Protein AF-A0A0R3T3I8-F1 (afdb_monomer_lite)

InterPro domains:
  IPR045090 Peptidase M3A/M3B [PTHR11804] (10-263)

Organism: Rodentolepis nana (NCBI:txid102285)

Foldseek 3Di:
DDPCQLVALLSLLVVVVVVVVVLVVLLVVLVCQLVDPPDPVSVVVSVVSNVVSVVVVLVVLLDLVNLVSLVCSLVPPDDDDDDPSRDDDPVSNLSSVVSNLSSVLSVNQPPDPVLNVQLVVLVVLLVVLVVVLVVVLQFFQADAQVVVCVVPVVDRCVVRHRPTLRQAPCPDPDPVSNVVSVCRSPPDDPCSVVSVVSNQVSLQSNQASQDDDDPDPDPDGGGDPGSQQSVQDCSDPCNGPVSVVVVVVVVCVVCVVVVVVCCCVPPVVVVVVVVVVVVVDDDDDDD

pLDDT: mean 82.02, std 17.68, range [29.84, 98.31]

Sequence (287 aa):
MDPKIFQSKARRLRILDDLSDSLCRVADLADCVRALHPDQAYQSAANDVCIHVGNLVENLNTDVELYNASLKAITDRTSSTHNPEIDCDSVDQRVLSLFVEDFEQSGVHLKEISDRQAFLKAASENLELGVEFNRIANSPVILDSSSLNAISKDVDWRPFNGRKLCAPFYEAPQQFLRALTYALFYNPIEGQEERLFALLDSRDRMAKYVIGNSDKPLFRSAGKKSFLYRAIQPSSLAESPEGVEVFLTTLSTLLSPSAEETTRSQLLSWLDSKLDYLSIGFQGVTL

Secondary structure (DSSP, 8-state):
--GGGGSSHHHHHHHHHHHHHHHHHHHHHHHHHHHH-S-HHHHHHHHHHHHHHHHHHHHHHT-HHHHHHHHHHHH----S---TTT---HHHHHHHHHHHHHHHHTTTT--SHHHHHHHHHHHHHHHHHHHHHHHHHTSPEEP-HHHHHTT-SSS--GGGTT-EE-S--TT-SSHHHHHHHHHHHTSPPTTHHHHHHHHHHHHHHHHHTT----S---SSSS--SSHHHHHS-TTSTT-SHHHHHHHHHHHHHHHHHHHHHHIIIIIIHHHHHHHHHHTTS------

Structure (mmCIF, N/CA/C/O backbone):
data_AF-A0A0R3T3I8-F1
#
_entry.id   AF-A0A0R3T3I8-F1
#
loop_
_atom_site.group_PDB
_atom_site.id
_atom_site.type_symbol
_atom_site.label_atom_id
_atom_site.label_alt_id
_atom_site.label_comp_id
_atom_site.label_asym_id
_atom_site.label_entity_id
_atom_site.label_seq_id
_atom_site.pdbx_PDB_ins_code
_atom_site.Cartn_x
_atom_site.Cartn_y
_atom_site.Cartn_z
_atom_site.occupancy
_atom_site.B_iso_or_equiv
_atom_site.auth_seq_id
_atom_site.auth_comp_id
_atom_site.auth_asym_id
_atom_site.auth_atom_id
_atom_site.pdbx_PDB_model_num
ATOM 1 N N . MET A 1 1 ? -30.185 -7.328 22.454 1.00 43.66 1 MET A N 1
ATOM 2 C CA . MET A 1 1 ? -28.933 -7.943 22.946 1.00 43.66 1 MET A CA 1
ATOM 3 C C . MET A 1 1 ? -28.966 -7.978 24.466 1.00 43.66 1 MET A C 1
ATOM 5 O O . MET A 1 1 ? -29.516 -7.057 25.055 1.00 43.66 1 MET A O 1
ATOM 9 N N . ASP A 1 2 ? -28.462 -9.044 25.092 1.00 33.84 2 ASP A N 1
ATOM 10 C CA . ASP A 1 2 ? -28.461 -9.186 26.555 1.00 33.84 2 ASP A CA 1
ATOM 11 C C . ASP A 1 2 ? -27.403 -8.247 27.181 1.00 33.84 2 ASP A C 1
ATOM 13 O O . ASP A 1 2 ? -26.213 -8.393 26.880 1.00 33.84 2 ASP A O 1
ATOM 17 N N . PRO A 1 3 ? -27.786 -7.296 28.057 1.00 46.34 3 PRO A N 1
ATOM 18 C CA . PRO A 1 3 ? -26.857 -6.353 28.687 1.00 46.34 3 PRO A CA 1
ATOM 19 C C . PRO A 1 3 ? -25.785 -7.023 29.569 1.00 46.34 3 PRO A C 1
ATOM 21 O O . PRO A 1 3 ? -24.835 -6.362 29.990 1.00 46.34 3 PRO A O 1
ATOM 24 N N . LYS A 1 4 ? -25.889 -8.331 29.842 1.00 44.31 4 LYS A N 1
ATOM 25 C CA . LYS A 1 4 ? -24.897 -9.093 30.618 1.00 44.31 4 LYS A CA 1
ATOM 26 C C . LYS A 1 4 ? -23.667 -9.552 29.826 1.00 44.31 4 LYS A C 1
ATOM 28 O O . LYS A 1 4 ? -22.703 -10.005 30.442 1.00 44.31 4 LYS A O 1
ATOM 33 N N . ILE A 1 5 ? -23.655 -9.426 28.497 1.00 49.56 5 ILE A N 1
ATOM 34 C CA . ILE A 1 5 ? -22.535 -9.894 27.653 1.00 49.56 5 ILE A CA 1
ATOM 35 C C . ILE A 1 5 ? -21.223 -9.129 27.953 1.00 49.56 5 ILE A C 1
ATOM 37 O O . ILE A 1 5 ? -20.137 -9.685 27.813 1.00 49.56 5 ILE A O 1
ATOM 41 N N . PHE A 1 6 ? -21.307 -7.907 28.492 1.00 50.62 6 PHE A N 1
ATOM 42 C CA . PHE A 1 6 ? -20.171 -6.995 28.686 1.00 50.62 6 PHE A CA 1
ATOM 43 C C . PHE A 1 6 ? -19.693 -6.849 30.149 1.00 50.62 6 PHE A C 1
ATOM 45 O O . PHE A 1 6 ? -19.135 -5.812 30.502 1.00 50.62 6 PHE A O 1
ATOM 52 N N . GLN A 1 7 ? -19.906 -7.839 31.024 1.00 57.31 7 GLN A N 1
ATOM 53 C CA . GLN A 1 7 ? -19.682 -7.684 32.477 1.00 57.31 7 GLN A CA 1
ATOM 54 C C . GLN A 1 7 ? -18.215 -7.557 32.945 1.00 57.31 7 GLN A C 1
ATOM 56 O O . GLN A 1 7 ? -17.996 -6.952 33.991 1.00 57.31 7 GLN A O 1
ATOM 61 N N . SER A 1 8 ? -17.211 -8.051 32.206 1.00 66.88 8 SER A N 1
ATOM 62 C CA . SER A 1 8 ? -15.787 -7.878 32.562 1.00 66.88 8 SER A CA 1
ATOM 63 C C . SER A 1 8 ? -14.932 -7.445 31.369 1.00 66.88 8 SER A C 1
ATOM 65 O O . SER A 1 8 ? -15.236 -7.773 30.221 1.00 66.88 8 SER A O 1
ATOM 67 N N . LYS A 1 9 ? -13.857 -6.692 31.639 1.00 69.50 9 LYS A N 1
ATOM 68 C CA . LYS A 1 9 ? -12.921 -6.166 30.631 1.00 69.50 9 LYS A CA 1
ATOM 69 C C . LYS A 1 9 ? -12.288 -7.287 29.794 1.00 69.50 9 LYS A C 1
ATOM 71 O O . LYS A 1 9 ? -12.358 -7.228 28.570 1.00 69.50 9 LYS A O 1
ATOM 76 N N . ALA A 1 10 ? -11.792 -8.335 30.452 1.00 70.31 10 ALA A N 1
ATOM 77 C CA . ALA A 1 10 ? -11.205 -9.510 29.808 1.00 70.31 10 ALA A CA 1
ATOM 78 C C . ALA A 1 10 ? -12.193 -10.247 28.886 1.00 70.31 10 ALA A C 1
ATOM 80 O O . ALA A 1 10 ? -11.836 -10.661 27.786 1.00 70.31 10 ALA A O 1
ATOM 81 N N . ARG A 1 11 ? -13.469 -10.365 29.282 1.00 75.12 11 ARG A N 1
ATOM 82 C CA . ARG A 1 11 ? -14.489 -11.003 28.437 1.00 75.12 11 ARG A CA 1
ATOM 83 C C . ARG A 1 11 ? -14.769 -10.205 27.164 1.00 75.12 11 ARG A C 1
ATOM 85 O O . ARG A 1 11 ? -14.972 -10.809 26.118 1.00 75.12 11 ARG A O 1
ATOM 92 N N . ARG A 1 12 ? -14.777 -8.870 27.241 1.00 74.75 12 ARG A N 1
ATOM 93 C CA . ARG A 1 12 ? -14.968 -8.005 26.062 1.00 74.75 12 ARG A CA 1
ATOM 94 C C . ARG A 1 12 ? -13.841 -8.175 25.053 1.00 74.75 12 ARG A C 1
ATOM 96 O O . ARG A 1 12 ? -14.115 -8.314 23.870 1.00 74.75 12 ARG A O 1
ATOM 103 N N . LEU A 1 13 ? -12.605 -8.205 25.545 1.00 77.94 13 LEU A N 1
ATOM 104 C CA . LEU A 1 13 ? -11.428 -8.427 24.714 1.00 77.94 13 LEU A CA 1
ATOM 105 C C . LEU A 1 13 ? -11.460 -9.783 24.019 1.00 77.94 13 LEU A C 1
ATOM 107 O O . LEU A 1 13 ? -11.326 -9.818 22.805 1.00 77.94 13 LEU A O 1
ATOM 111 N N . ARG A 1 14 ? -11.743 -10.865 24.754 1.00 81.38 14 ARG A N 1
ATOM 112 C CA . ARG A 1 14 ? -11.873 -12.204 24.156 1.00 81.38 14 ARG A CA 1
ATOM 113 C C . ARG A 1 14 ? -12.926 -12.259 23.055 1.00 81.38 14 ARG A C 1
ATOM 115 O O . ARG A 1 14 ? -12.688 -12.869 22.034 1.00 81.38 14 ARG A O 1
ATOM 122 N N . ILE A 1 15 ? -14.070 -11.594 23.232 1.00 84.12 15 ILE A N 1
ATOM 123 C CA . ILE A 1 15 ? -15.117 -11.578 22.199 1.00 84.12 15 ILE A CA 1
ATOM 124 C C . ILE A 1 15 ? -14.654 -10.840 20.935 1.00 84.12 15 ILE A C 1
ATOM 126 O O . ILE A 1 15 ? -14.958 -11.294 19.837 1.00 84.12 15 ILE A O 1
ATOM 130 N N . LEU A 1 16 ? -13.957 -9.706 21.079 1.00 84.12 16 LEU A N 1
ATOM 131 C CA . LEU A 1 16 ? -13.404 -8.979 19.930 1.00 84.12 16 LEU A CA 1
ATOM 132 C C . LEU A 1 16 ? -12.330 -9.809 19.220 1.00 84.12 16 LEU A C 1
ATOM 134 O O . LEU A 1 16 ? -12.350 -9.899 17.999 1.00 84.12 16 LEU A O 1
ATOM 138 N N . ASP A 1 17 ? -11.455 -10.457 19.986 1.00 86.06 17 ASP A N 1
ATOM 139 C CA . ASP A 1 17 ? -10.411 -11.344 19.469 1.00 86.06 17 ASP A CA 1
ATOM 140 C C . ASP A 1 17 ? -11.003 -12.559 18.733 1.00 86.06 17 ASP A C 1
ATOM 142 O O . ASP A 1 17 ? -10.678 -12.791 17.574 1.00 86.06 17 ASP A O 1
ATOM 146 N N . ASP A 1 18 ? -11.969 -13.261 19.338 1.00 89.31 18 ASP A N 1
ATOM 147 C CA . ASP A 1 18 ? -12.670 -14.402 18.731 1.00 89.31 18 ASP A CA 1
ATOM 148 C C . ASP A 1 18 ? -13.402 -14.004 17.433 1.00 89.31 18 ASP A C 1
ATOM 150 O O . ASP A 1 18 ? -13.468 -14.779 16.470 1.00 89.31 18 ASP A O 1
ATOM 154 N N . LEU A 1 19 ? -13.979 -12.796 17.401 1.00 88.75 19 LEU A N 1
ATOM 155 C CA . LEU A 1 19 ? -14.636 -12.244 16.216 1.00 88.75 19 LEU A CA 1
ATOM 156 C C . LEU A 1 19 ? -13.620 -11.974 15.103 1.00 88.75 19 LEU A C 1
ATOM 158 O O . LEU A 1 19 ? -13.850 -12.383 13.962 1.00 88.75 19 LEU A O 1
ATOM 162 N N . SER A 1 20 ? -12.504 -11.321 15.433 1.00 89.94 20 SER A N 1
ATOM 163 C CA . SER A 1 20 ? -11.411 -11.065 14.497 1.00 89.94 20 SER A CA 1
ATOM 164 C C . SER A 1 20 ? -10.800 -12.365 13.971 1.00 89.94 20 SER A C 1
ATOM 166 O O . SER A 1 20 ? -10.690 -12.508 12.757 1.00 89.94 20 SER A O 1
ATOM 168 N N . ASP A 1 21 ? -10.496 -13.347 14.827 1.00 92.62 21 ASP A N 1
ATOM 169 C CA . ASP A 1 21 ? -9.967 -14.658 14.414 1.00 92.62 21 ASP A CA 1
ATOM 170 C C . ASP A 1 21 ? -10.920 -15.369 13.447 1.00 92.62 21 ASP A C 1
ATOM 172 O O . ASP A 1 21 ? -10.521 -15.831 12.375 1.00 92.62 21 ASP A O 1
ATOM 176 N N . SER A 1 22 ? -12.214 -15.391 13.777 1.00 93.69 22 SER A N 1
ATOM 177 C CA . SER A 1 22 ? -13.227 -16.030 12.934 1.00 93.69 22 SER A CA 1
ATOM 178 C C . SER A 1 22 ? -13.296 -15.407 11.537 1.00 93.69 22 SER A C 1
ATOM 180 O O . SER A 1 22 ? -13.426 -16.133 10.548 1.00 93.69 22 SER A O 1
ATOM 182 N N . LEU A 1 23 ? -13.197 -14.077 11.438 1.00 93.31 23 LEU A N 1
ATOM 183 C CA . LEU A 1 23 ? -13.207 -13.362 10.160 1.00 93.31 23 LEU A CA 1
ATOM 184 C C . LEU A 1 23 ? -11.900 -13.557 9.388 1.00 93.31 23 LEU A C 1
ATOM 186 O O . LEU A 1 23 ? -11.950 -13.877 8.199 1.00 93.31 23 LEU A O 1
ATOM 190 N N . CYS A 1 24 ? -10.751 -13.431 10.055 1.00 94.12 24 CYS A N 1
ATOM 191 C CA . CYS A 1 24 ? -9.432 -13.599 9.444 1.00 94.12 24 CYS A CA 1
ATOM 192 C C . CYS A 1 24 ? -9.262 -14.997 8.852 1.00 94.12 24 CYS A C 1
ATOM 194 O O . CYS A 1 24 ? -8.829 -15.132 7.715 1.00 94.12 24 CYS A O 1
ATOM 196 N N . ARG A 1 25 ? -9.713 -16.049 9.543 1.00 95.94 25 ARG A N 1
ATOM 197 C CA . ARG A 1 25 ? -9.637 -17.423 9.020 1.00 95.94 25 ARG A CA 1
ATOM 198 C C . ARG A 1 25 ? -10.390 -17.616 7.703 1.00 95.94 25 ARG A C 1
ATOM 200 O O . ARG A 1 25 ? -9.966 -18.418 6.870 1.00 95.94 25 ARG A O 1
ATOM 207 N N . VAL A 1 26 ? -11.509 -16.915 7.513 1.00 96.12 26 VAL A N 1
ATOM 208 C CA . VAL A 1 26 ? -12.255 -16.935 6.245 1.00 96.12 26 VAL A CA 1
ATOM 209 C C . VAL A 1 26 ? -11.563 -16.055 5.205 1.00 96.12 26 VAL A C 1
ATOM 211 O O . VAL A 1 26 ? -11.404 -16.494 4.066 1.00 96.12 26 VAL A O 1
ATOM 214 N N . ALA A 1 27 ? -11.132 -14.851 5.595 1.00 93.75 27 ALA A N 1
ATOM 215 C CA . ALA A 1 27 ? -10.442 -13.904 4.722 1.00 93.75 27 ALA A CA 1
ATOM 216 C C . ALA A 1 27 ? -9.149 -14.497 4.143 1.00 93.75 27 ALA A C 1
ATOM 218 O O . ALA A 1 27 ? -8.986 -14.513 2.928 1.00 93.75 27 ALA A O 1
ATOM 219 N N . ASP A 1 28 ? -8.288 -15.067 4.987 1.00 96.38 28 ASP A N 1
ATOM 220 C CA . ASP A 1 28 ? -6.993 -15.634 4.601 1.00 96.38 28 ASP A CA 1
ATOM 221 C C . ASP A 1 28 ? -7.155 -16.807 3.630 1.00 96.38 28 ASP A C 1
ATOM 223 O O . ASP A 1 28 ? -6.426 -16.923 2.640 1.00 96.38 28 ASP A O 1
ATOM 227 N N . LEU A 1 29 ? -8.135 -17.683 3.881 1.00 97.31 29 LEU A N 1
ATOM 228 C CA . LEU A 1 29 ? -8.426 -18.795 2.980 1.00 97.31 29 LEU A CA 1
ATOM 229 C C . LEU A 1 29 ? -8.953 -18.290 1.632 1.00 97.31 29 LEU A C 1
ATOM 231 O O . LEU A 1 29 ? -8.516 -18.776 0.587 1.00 97.31 29 LEU A O 1
ATOM 235 N N . ALA A 1 30 ? -9.872 -17.323 1.644 1.00 96.75 30 ALA A N 1
ATOM 236 C CA . ALA A 1 30 ? -10.412 -16.738 0.424 1.00 96.75 30 ALA A CA 1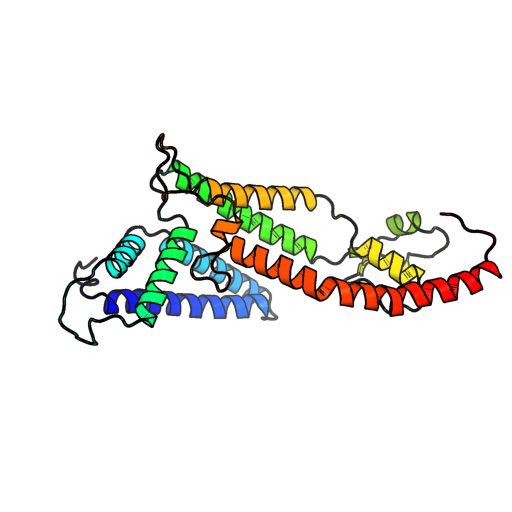
ATOM 237 C C . ALA A 1 30 ? -9.315 -16.021 -0.380 1.00 96.75 30 ALA A C 1
ATOM 239 O O . ALA A 1 30 ? -9.173 -16.273 -1.575 1.00 96.75 30 ALA A O 1
ATOM 240 N N . ASP A 1 31 ? -8.467 -15.223 0.265 1.00 93.75 31 ASP A N 1
ATOM 241 C CA . ASP A 1 31 ? -7.349 -14.544 -0.390 1.00 93.75 31 ASP A CA 1
ATOM 242 C C . ASP A 1 31 ? -6.330 -15.526 -0.975 1.00 93.75 31 ASP A C 1
ATOM 244 O O . ASP A 1 31 ? -5.874 -15.341 -2.106 1.00 93.75 31 ASP A O 1
ATOM 248 N N . CYS A 1 32 ? -6.031 -16.615 -0.264 1.00 97.00 32 CYS A N 1
ATOM 249 C CA . CYS A 1 32 ? -5.172 -17.685 -0.766 1.00 97.00 32 CYS A CA 1
ATOM 250 C C . CYS A 1 32 ? -5.745 -18.327 -2.043 1.00 97.00 32 CYS A C 1
ATOM 252 O O . CYS A 1 32 ? -5.045 -18.447 -3.052 1.00 97.00 32 CYS A O 1
ATOM 254 N N . VAL A 1 33 ? -7.034 -18.689 -2.042 1.00 97.56 33 VAL A N 1
ATOM 255 C CA . VAL A 1 33 ? -7.705 -19.274 -3.218 1.00 97.56 33 VAL A CA 1
ATOM 256 C C . VAL A 1 33 ? -7.757 -18.270 -4.371 1.00 97.56 33 VAL A C 1
ATOM 258 O O . VAL A 1 33 ? -7.434 -18.623 -5.506 1.00 97.56 33 VAL A O 1
ATOM 261 N N . ARG A 1 34 ? -8.097 -17.009 -4.088 1.00 94.81 34 ARG A N 1
ATOM 262 C CA . ARG A 1 34 ? -8.144 -15.915 -5.066 1.00 94.81 34 ARG A CA 1
ATOM 263 C C . ARG A 1 34 ? -6.800 -15.697 -5.758 1.00 94.81 34 ARG A C 1
ATOM 265 O O . ARG A 1 34 ? -6.778 -15.437 -6.957 1.00 94.81 34 ARG A O 1
ATOM 272 N N . ALA A 1 35 ? -5.696 -15.802 -5.020 1.00 91.00 35 ALA A N 1
ATOM 273 C CA . ALA A 1 35 ? -4.356 -15.545 -5.539 1.00 91.00 35 ALA A CA 1
ATOM 274 C C . ALA A 1 35 ? -3.718 -16.752 -6.245 1.00 91.00 35 ALA A C 1
ATOM 276 O O . ALA A 1 35 ? -2.972 -16.566 -7.206 1.00 91.00 35 ALA A O 1
ATOM 277 N N . LEU A 1 36 ? -3.961 -17.976 -5.762 1.00 94.94 36 LEU A N 1
ATOM 278 C CA . LEU A 1 36 ? -3.153 -19.145 -6.136 1.00 94.94 36 LEU A CA 1
ATOM 279 C C . LEU A 1 36 ? -3.913 -20.229 -6.906 1.00 94.94 36 LEU A C 1
ATOM 281 O O . LEU A 1 36 ? -3.277 -21.079 -7.532 1.00 94.94 36 LEU A O 1
ATOM 285 N N . HIS A 1 37 ? -5.248 -20.256 -6.854 1.00 96.81 37 HIS A N 1
ATOM 286 C CA . HIS A 1 37 ? -6.002 -21.358 -7.449 1.00 96.81 37 HIS A CA 1
ATOM 287 C C . HIS A 1 37 ? -5.926 -21.317 -8.988 1.00 96.81 37 HIS A C 1
ATOM 289 O O . HIS A 1 37 ? -6.124 -20.252 -9.564 1.00 96.81 37 HIS A O 1
ATOM 295 N N . PRO A 1 38 ? -5.677 -22.437 -9.692 1.00 95.69 38 PRO A N 1
ATOM 296 C CA . PRO A 1 38 ? -5.501 -22.429 -11.150 1.00 95.69 38 PRO A CA 1
ATOM 297 C C . PRO A 1 38 ? -6.807 -22.227 -11.934 1.00 95.69 38 PRO A C 1
ATOM 299 O O . PRO A 1 38 ? -6.779 -21.835 -13.097 1.00 95.69 38 PRO A O 1
ATOM 302 N N . ASP A 1 39 ? -7.947 -22.530 -11.316 1.00 97.56 39 ASP A N 1
ATOM 303 C CA . ASP A 1 39 ? -9.271 -22.380 -11.923 1.00 97.56 39 ASP A CA 1
ATOM 304 C C . ASP A 1 39 ? -9.877 -21.002 -11.614 1.00 97.56 39 ASP A C 1
ATOM 306 O O . ASP A 1 39 ? -10.072 -20.642 -10.447 1.00 97.56 39 ASP A O 1
ATOM 310 N N . GLN A 1 40 ? -10.226 -20.273 -12.677 1.00 94.69 40 GLN A N 1
ATOM 311 C CA . GLN A 1 40 ? -10.817 -18.938 -12.636 1.00 94.69 40 GLN A CA 1
ATOM 312 C C . GLN A 1 40 ? -12.163 -18.888 -11.898 1.00 94.69 40 GLN A C 1
ATOM 314 O O . GLN A 1 40 ? -12.478 -17.868 -11.284 1.00 94.69 40 GLN A O 1
ATOM 319 N N . ALA A 1 41 ? -12.962 -19.959 -11.932 1.00 97.62 41 ALA A N 1
ATOM 320 C CA . ALA A 1 41 ? -14.253 -19.998 -11.248 1.00 97.62 41 ALA A CA 1
ATOM 321 C C . ALA A 1 41 ? -14.077 -19.923 -9.724 1.00 97.62 41 ALA A C 1
ATOM 323 O O . ALA A 1 41 ? -14.775 -19.164 -9.050 1.00 97.62 41 ALA A O 1
ATOM 324 N N . TYR A 1 42 ? -13.087 -20.643 -9.190 1.00 97.56 42 TYR A N 1
ATOM 325 C CA . TYR A 1 42 ? -12.726 -20.579 -7.774 1.00 97.56 42 TYR A CA 1
ATOM 326 C C . TYR A 1 42 ? -12.115 -19.229 -7.404 1.00 97.56 42 TYR A C 1
ATOM 328 O O . TYR A 1 42 ? -12.467 -18.684 -6.362 1.00 97.56 42 TYR A O 1
ATOM 336 N N . GLN A 1 43 ? -11.256 -18.662 -8.258 1.00 93.44 43 GLN A N 1
ATOM 337 C CA . GLN A 1 43 ? -10.710 -17.322 -8.024 1.00 93.44 43 GLN A CA 1
ATOM 338 C C . GLN A 1 43 ? -11.819 -16.265 -7.940 1.00 93.44 43 GLN A C 1
ATOM 340 O O . GLN A 1 43 ? -11.793 -15.422 -7.048 1.00 93.44 43 GLN A O 1
ATOM 345 N N . SER A 1 44 ? -12.808 -16.326 -8.841 1.00 92.25 44 SER A N 1
ATOM 346 C CA . SER A 1 44 ? -13.946 -15.400 -8.850 1.00 92.25 44 SER A CA 1
ATOM 347 C C . SER A 1 44 ? -14.815 -15.563 -7.605 1.00 92.25 44 SER A C 1
ATOM 349 O O . SER A 1 44 ? -15.118 -14.576 -6.945 1.00 92.25 44 SER A O 1
ATOM 351 N N . ALA A 1 45 ? -15.170 -16.800 -7.241 1.00 97.19 45 ALA A N 1
ATOM 352 C CA . ALA A 1 45 ? -15.964 -17.057 -6.041 1.00 97.19 45 ALA A CA 1
ATOM 353 C C . ALA A 1 45 ? -15.228 -16.616 -4.763 1.00 97.19 45 ALA A C 1
ATOM 355 O O . ALA A 1 45 ? -15.831 -16.033 -3.865 1.00 97.19 45 ALA A O 1
ATOM 356 N N . ALA A 1 46 ? -13.916 -16.850 -4.687 1.00 95.62 46 ALA A N 1
ATOM 357 C CA . ALA A 1 46 ? -13.095 -16.399 -3.572 1.00 95.62 46 ALA A CA 1
ATOM 358 C C . ALA A 1 46 ? -12.993 -14.868 -3.516 1.00 95.62 46 ALA A C 1
ATOM 360 O O . ALA A 1 46 ? -13.094 -14.294 -2.437 1.00 95.62 46 ALA A O 1
ATOM 361 N N . ASN A 1 47 ? -12.884 -14.196 -4.666 1.00 91.81 47 ASN A N 1
ATOM 362 C CA . ASN A 1 47 ? -12.957 -12.739 -4.750 1.00 91.81 47 ASN A CA 1
ATOM 363 C C . ASN A 1 47 ? -14.278 -12.188 -4.201 1.00 91.81 47 ASN A C 1
ATOM 365 O O . ASN A 1 47 ? -14.259 -11.229 -3.431 1.00 91.81 47 ASN A O 1
ATOM 369 N N . ASP A 1 48 ? -15.405 -12.820 -4.526 1.00 94.12 48 ASP A N 1
ATOM 370 C CA . ASP A 1 48 ? -16.698 -12.426 -3.970 1.00 94.12 48 ASP A CA 1
ATOM 371 C C . ASP A 1 48 ? -16.717 -12.590 -2.443 1.00 94.12 48 ASP A C 1
ATOM 373 O O . ASP A 1 48 ? -17.183 -11.692 -1.740 1.00 94.12 48 ASP A O 1
ATOM 377 N N . VAL A 1 49 ? -16.161 -13.682 -1.903 1.00 95.62 49 VAL A N 1
ATOM 378 C CA . VAL A 1 49 ? -16.028 -13.873 -0.447 1.00 95.62 49 VAL A CA 1
ATOM 379 C C . VAL A 1 49 ? -15.171 -12.773 0.182 1.00 95.62 49 VAL A C 1
ATOM 381 O O . VAL A 1 49 ? -15.601 -12.188 1.174 1.00 95.62 49 VAL A O 1
ATOM 384 N N . CYS A 1 50 ? -14.016 -12.437 -0.401 1.00 91.50 50 CYS A N 1
ATOM 385 C CA . CYS A 1 50 ? -13.156 -11.355 0.091 1.00 91.50 50 CYS A CA 1
ATOM 386 C C . CYS A 1 50 ? -13.908 -10.018 0.157 1.00 91.50 50 CYS A C 1
ATOM 388 O O . CYS A 1 50 ? -13.812 -9.313 1.160 1.00 91.50 50 CYS A O 1
ATOM 390 N N . ILE A 1 51 ? -14.711 -9.693 -0.866 1.00 88.50 51 ILE A N 1
ATOM 391 C CA . ILE A 1 51 ? -15.545 -8.480 -0.881 1.00 88.50 51 ILE A CA 1
ATOM 392 C C . ILE A 1 51 ? -16.570 -8.506 0.262 1.00 88.50 51 ILE A C 1
ATOM 394 O O . ILE A 1 51 ? -16.719 -7.522 0.986 1.00 88.50 51 ILE A O 1
ATOM 398 N N . HIS A 1 52 ? -17.274 -9.624 0.457 1.00 92.94 52 HIS A N 1
ATOM 399 C CA . HIS A 1 52 ? -18.292 -9.732 1.506 1.00 92.94 52 HIS A CA 1
ATOM 400 C C . HIS A 1 52 ? -17.689 -9.666 2.914 1.00 92.94 52 HIS A C 1
ATOM 402 O O . HIS A 1 52 ? -18.238 -8.979 3.777 1.00 92.94 52 HIS A O 1
ATOM 408 N N . VAL A 1 53 ? -16.563 -10.347 3.145 1.00 93.19 53 VAL A N 1
ATOM 409 C CA . VAL A 1 53 ? -15.847 -10.299 4.427 1.00 93.19 53 VAL A CA 1
ATOM 410 C C . VAL A 1 53 ? -15.303 -8.895 4.681 1.00 93.19 53 VAL A C 1
ATOM 412 O O . VAL A 1 53 ? -15.502 -8.375 5.774 1.00 93.19 53 VAL A O 1
ATOM 415 N N . GLY A 1 54 ? -14.716 -8.240 3.674 1.00 89.06 54 GLY A N 1
ATOM 416 C CA . GLY A 1 54 ? -14.258 -6.852 3.781 1.00 89.06 54 GLY A CA 1
ATOM 417 C C . GLY A 1 54 ? -15.383 -5.890 4.172 1.00 89.06 54 GLY A C 1
ATOM 418 O O . GLY A 1 54 ? -15.238 -5.123 5.119 1.00 89.06 54 GLY A O 1
ATOM 419 N N . ASN A 1 55 ? -16.551 -5.999 3.531 1.00 88.00 55 ASN A N 1
ATOM 420 C CA . ASN A 1 55 ? -17.728 -5.199 3.890 1.00 88.00 55 ASN A CA 1
ATOM 421 C C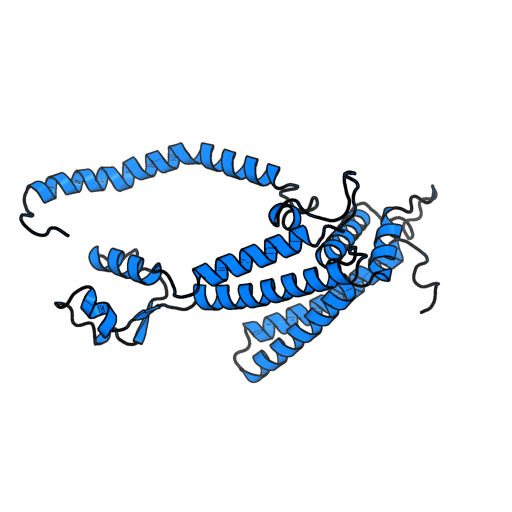 . ASN A 1 55 ? -18.199 -5.458 5.330 1.00 88.00 55 ASN A C 1
ATOM 423 O O . ASN A 1 55 ? -18.625 -4.534 6.023 1.00 88.00 55 ASN A O 1
ATOM 427 N N . LEU A 1 56 ? -18.143 -6.709 5.794 1.00 91.94 56 LEU A N 1
ATOM 428 C CA . LEU A 1 56 ? -18.485 -7.048 7.173 1.00 91.94 56 LEU A CA 1
ATOM 429 C C . LEU A 1 56 ? -17.483 -6.445 8.168 1.00 91.94 56 LEU A C 1
ATOM 431 O O . LEU A 1 56 ? -17.911 -5.885 9.175 1.00 91.94 56 LEU A O 1
ATOM 435 N N . VAL A 1 57 ? -16.183 -6.507 7.870 1.00 90.56 57 VAL A N 1
ATOM 436 C CA . VAL A 1 57 ? -15.128 -5.881 8.681 1.00 90.56 57 VAL A CA 1
ATOM 437 C C . VAL A 1 57 ? -15.335 -4.369 8.770 1.00 90.56 57 VAL A C 1
ATOM 439 O O . VAL A 1 57 ? -15.318 -3.830 9.870 1.00 90.56 57 VAL A O 1
ATOM 442 N N . GLU A 1 58 ? -15.630 -3.683 7.663 1.00 86.81 58 GLU A N 1
ATOM 443 C CA . GLU A 1 58 ? -15.899 -2.236 7.689 1.00 86.81 58 GLU A CA 1
ATOM 444 C C . GLU A 1 58 ? -17.166 -1.873 8.479 1.00 86.81 58 GLU A C 1
ATOM 446 O O . GLU A 1 58 ? -17.198 -0.881 9.213 1.00 86.81 58 GLU A O 1
ATOM 451 N N . ASN A 1 59 ? -18.217 -2.693 8.392 1.00 89.06 59 ASN A N 1
ATOM 452 C CA . ASN A 1 59 ? -19.414 -2.498 9.211 1.00 89.06 59 ASN A CA 1
ATOM 453 C C . ASN A 1 59 ? -19.095 -2.612 10.708 1.00 89.06 59 ASN A C 1
ATOM 455 O O . ASN A 1 59 ? -19.562 -1.792 11.495 1.00 89.06 59 ASN A O 1
ATOM 459 N N . LEU A 1 60 ? -18.276 -3.595 11.095 1.00 91.25 60 LEU A N 1
ATOM 460 C CA . LEU A 1 60 ? -17.846 -3.786 12.480 1.00 91.25 60 LEU A CA 1
ATOM 461 C C . LEU A 1 60 ? -16.916 -2.659 12.944 1.00 91.25 60 LEU A C 1
ATOM 463 O O . LEU A 1 60 ? -17.158 -2.077 13.997 1.00 91.25 60 LEU A O 1
ATOM 467 N N . ASN A 1 61 ? -15.923 -2.277 12.137 1.00 89.44 61 ASN A N 1
ATOM 468 C CA . ASN A 1 61 ? -14.980 -1.192 12.436 1.00 89.44 61 ASN A CA 1
ATOM 469 C C . ASN A 1 61 ? -15.636 0.196 12.482 1.00 89.44 61 ASN A C 1
ATOM 471 O O . ASN A 1 61 ? -15.018 1.170 12.912 1.00 89.44 61 ASN A O 1
ATOM 475 N N . THR A 1 62 ? -16.892 0.317 12.056 1.00 87.94 62 THR A N 1
ATOM 476 C CA . THR A 1 62 ? -17.666 1.556 12.162 1.00 87.94 62 THR A CA 1
ATOM 477 C C . THR A 1 62 ? -18.878 1.441 13.093 1.00 87.94 62 THR A C 1
ATOM 479 O O . THR A 1 62 ? -19.739 2.335 13.107 1.00 87.94 62 THR A O 1
ATOM 482 N N . ASP A 1 63 ? -18.923 0.381 13.909 1.00 90.38 63 ASP A N 1
ATOM 483 C CA . ASP A 1 63 ? -19.902 0.183 14.973 1.00 90.38 63 ASP A CA 1
ATOM 484 C C . ASP A 1 63 ? -19.542 1.020 16.213 1.00 90.38 63 ASP A C 1
ATOM 486 O O . ASP A 1 63 ? -18.524 0.834 16.888 1.00 90.38 63 ASP A O 1
ATOM 490 N N . VAL A 1 64 ? -20.416 1.976 16.524 1.00 89.81 64 VAL A N 1
ATOM 491 C CA . VAL A 1 64 ? -20.217 2.940 17.611 1.00 89.81 64 VAL A CA 1
ATOM 492 C C . VAL A 1 64 ? -20.334 2.279 18.990 1.00 89.81 64 VAL A C 1
ATOM 494 O O . VAL A 1 64 ? -19.704 2.742 19.944 1.00 89.81 64 VAL A O 1
ATOM 497 N N . GLU A 1 65 ? -21.120 1.211 19.133 1.00 89.56 65 GLU A N 1
ATOM 498 C CA . GLU A 1 65 ? -21.266 0.499 20.404 1.00 89.56 65 GLU A CA 1
ATOM 499 C C . GLU A 1 65 ? -20.002 -0.301 20.728 1.00 89.56 65 GLU A C 1
ATOM 501 O O . GLU A 1 65 ? -19.503 -0.208 21.854 1.00 89.56 65 GLU A O 1
ATOM 506 N N . LEU A 1 66 ? -19.434 -1.006 19.742 1.00 89.19 66 LEU A N 1
ATOM 507 C CA . LEU A 1 66 ? -18.162 -1.724 19.885 1.00 89.19 66 LEU A CA 1
ATOM 508 C C . LEU A 1 66 ? -17.009 -0.768 20.203 1.00 89.19 66 LEU A C 1
ATOM 510 O O . LEU A 1 66 ? -16.228 -1.021 21.129 1.00 89.19 66 LEU A O 1
ATOM 514 N N . TYR A 1 67 ? -16.948 0.371 19.512 1.00 89.50 67 TYR A N 1
ATOM 515 C CA . TYR A 1 67 ? -15.958 1.409 19.782 1.00 89.50 67 TYR A CA 1
ATOM 516 C C . TYR A 1 67 ? -16.070 1.965 21.209 1.00 89.50 67 TYR A C 1
ATOM 518 O O . TYR A 1 67 ? -15.093 1.975 21.963 1.00 89.50 67 TYR A O 1
ATOM 526 N N . ASN A 1 68 ? -17.271 2.370 21.632 1.00 87.88 68 ASN A N 1
ATOM 527 C CA . ASN A 1 68 ? -17.494 2.906 22.977 1.00 87.88 68 ASN A CA 1
ATOM 528 C C . ASN A 1 68 ? -17.225 1.862 24.069 1.00 87.88 68 ASN A C 1
ATOM 530 O O . ASN A 1 68 ? -16.685 2.199 25.127 1.00 87.88 68 ASN A O 1
ATOM 534 N N . ALA A 1 69 ? -17.577 0.596 23.829 1.00 84.38 69 ALA A N 1
ATOM 535 C CA . ALA A 1 69 ? -17.263 -0.502 24.737 1.00 84.38 69 ALA A CA 1
ATOM 536 C C . ALA A 1 69 ? -15.745 -0.693 24.887 1.00 84.38 69 ALA A C 1
ATOM 538 O O . ALA A 1 69 ? -15.264 -0.926 26.002 1.00 84.38 69 ALA A O 1
ATOM 539 N N . SER A 1 70 ? -14.999 -0.540 23.790 1.00 85.12 70 SER A N 1
ATOM 540 C CA . SER A 1 70 ? -13.537 -0.636 23.761 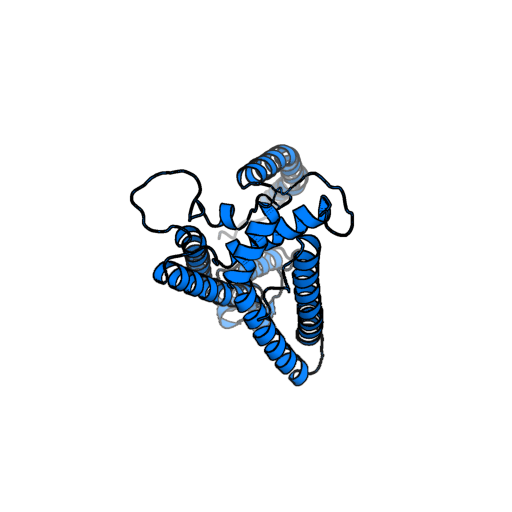1.00 85.12 70 SER A CA 1
ATOM 541 C C . SER A 1 70 ? -12.880 0.529 24.502 1.00 85.12 70 SER A C 1
ATOM 543 O O . SER A 1 70 ? -12.066 0.307 25.399 1.00 85.12 70 SER A O 1
ATOM 545 N N . LEU A 1 71 ? -13.318 1.767 24.246 1.00 85.69 71 LEU A N 1
ATOM 546 C CA . LEU A 1 71 ? -12.871 2.948 24.995 1.00 85.69 71 LEU A CA 1
ATOM 547 C C . LEU A 1 71 ? -13.128 2.805 26.494 1.00 85.69 71 LEU A C 1
ATOM 549 O O . LEU A 1 71 ? -12.225 3.016 27.305 1.00 85.69 71 LEU A O 1
ATOM 553 N N . LYS A 1 72 ? -14.345 2.398 26.869 1.00 82.50 72 LYS A N 1
ATOM 554 C CA . LYS A 1 72 ? -14.717 2.200 28.269 1.00 82.50 72 LYS A CA 1
ATOM 555 C C . LYS A 1 72 ? -13.820 1.162 28.942 1.00 82.50 72 LYS A C 1
ATOM 557 O O . LYS A 1 72 ? -13.377 1.363 30.067 1.00 82.50 72 LYS A O 1
ATOM 562 N N . ALA A 1 73 ? -13.498 0.075 28.243 1.00 78.25 73 ALA A N 1
ATOM 563 C CA . ALA A 1 73 ? -12.572 -0.938 28.728 1.00 78.25 73 ALA A CA 1
ATOM 564 C C . ALA A 1 73 ? -11.147 -0.391 28.963 1.00 78.25 73 ALA A C 1
ATOM 566 O O . ALA A 1 73 ? -10.485 -0.837 29.902 1.00 78.25 73 ALA A O 1
ATOM 567 N N . ILE A 1 74 ? -10.680 0.589 28.183 1.00 77.62 74 ILE A N 1
ATOM 568 C CA . ILE A 1 74 ? -9.394 1.268 28.424 1.00 77.62 74 ILE A CA 1
ATOM 569 C C . ILE A 1 74 ? -9.488 2.189 29.648 1.00 77.62 74 ILE A C 1
ATOM 571 O O . ILE A 1 74 ? -8.580 2.199 30.480 1.00 77.62 74 ILE A O 1
ATOM 575 N N . THR A 1 75 ? -10.575 2.954 29.776 1.00 74.38 75 THR A N 1
ATOM 576 C CA . THR A 1 75 ? -10.711 4.005 30.798 1.00 74.38 75 THR A CA 1
ATOM 577 C C . THR A 1 75 ? -11.162 3.515 32.170 1.00 74.38 75 THR A C 1
ATOM 579 O O . THR A 1 75 ? -10.863 4.177 33.166 1.00 74.38 75 THR A O 1
ATOM 582 N N . ASP A 1 76 ? -11.877 2.388 32.242 1.00 69.88 76 ASP A N 1
ATOM 583 C CA . ASP A 1 76 ? -12.364 1.799 33.492 1.00 69.88 76 ASP A CA 1
ATOM 584 C C . ASP A 1 76 ? -11.169 1.323 34.341 1.00 69.88 76 ASP A C 1
ATOM 586 O O . ASP A 1 76 ? -10.702 0.189 34.238 1.00 69.88 76 ASP A O 1
ATOM 590 N N . ARG A 1 77 ? -10.667 2.211 35.211 1.00 57.62 77 ARG A N 1
ATOM 591 C CA . ARG A 1 77 ? -9.668 1.913 36.255 1.00 57.62 77 ARG A CA 1
ATOM 592 C C . ARG A 1 77 ? -10.324 1.429 37.550 1.00 57.62 77 ARG A C 1
ATOM 594 O O . ARG A 1 77 ? -9.901 1.808 38.644 1.00 57.62 77 ARG A O 1
ATOM 601 N N . THR A 1 78 ? -11.413 0.673 37.463 1.00 54.19 78 THR A N 1
ATOM 602 C CA . THR A 1 78 ? -12.145 0.234 38.655 1.00 54.19 78 THR A CA 1
ATOM 603 C C . THR A 1 78 ? -11.405 -0.902 39.365 1.00 54.19 78 THR A C 1
ATOM 605 O O . THR A 1 78 ? -11.633 -2.072 39.093 1.00 54.19 78 THR A O 1
ATOM 608 N N . SER A 1 79 ? -10.544 -0.480 40.296 1.00 45.81 79 SER A N 1
ATOM 609 C CA . SER A 1 79 ? -10.470 -0.934 41.693 1.00 45.81 79 SER A CA 1
ATOM 610 C C . SER A 1 79 ? -9.861 -2.309 42.009 1.00 45.81 79 SER A C 1
ATOM 612 O O . SER A 1 79 ? -10.548 -3.317 42.079 1.00 45.81 79 SER A O 1
ATOM 614 N N . SER A 1 80 ? -8.575 -2.263 42.378 1.00 43.78 80 SER A N 1
ATOM 615 C CA . SER A 1 80 ? -7.967 -2.756 43.638 1.00 43.78 80 SER A CA 1
ATOM 616 C C . SER A 1 80 ? -8.137 -4.209 44.106 1.00 43.78 80 SER A C 1
ATOM 618 O O . SER A 1 80 ? -7.546 -4.559 45.126 1.00 43.78 80 SER A O 1
ATOM 620 N N . THR A 1 81 ? -8.862 -5.071 43.407 1.00 48.12 81 THR A N 1
ATOM 621 C CA . THR A 1 81 ? -8.896 -6.507 43.708 1.00 48.12 81 THR A CA 1
ATOM 622 C C . THR A 1 81 ? -8.344 -7.274 42.526 1.00 48.12 81 THR A C 1
ATOM 624 O O . THR A 1 81 ? -9.053 -7.480 41.545 1.00 48.12 81 THR A O 1
ATOM 627 N N . HIS A 1 82 ? -7.075 -7.676 42.640 1.00 48.69 82 HIS A N 1
ATOM 628 C CA . HIS A 1 82 ? -6.417 -8.536 41.667 1.00 48.69 82 HIS A CA 1
ATOM 629 C C . HIS A 1 82 ? -7.205 -9.835 41.510 1.00 48.69 82 HIS A C 1
ATOM 631 O O . HIS A 1 82 ? -7.239 -10.661 42.424 1.00 48.69 82 HIS A O 1
ATOM 637 N N . ASN A 1 83 ? -7.843 -10.008 40.359 1.00 55.59 83 ASN A N 1
ATOM 638 C CA . ASN A 1 83 ? -8.456 -11.268 39.976 1.00 55.59 83 ASN A CA 1
ATOM 639 C C . ASN A 1 83 ? -8.041 -11.555 38.527 1.00 55.59 83 ASN A C 1
ATOM 641 O O . ASN A 1 83 ? -8.468 -10.820 37.641 1.00 55.59 83 ASN A O 1
ATOM 645 N N . PRO A 1 84 ? -7.220 -12.583 38.256 1.00 52.50 84 PRO A N 1
ATOM 646 C CA . PRO A 1 84 ? -6.669 -12.844 36.922 1.00 52.50 84 PRO A CA 1
ATOM 647 C C . PRO A 1 84 ? -7.723 -13.198 35.858 1.00 52.50 84 PRO A C 1
ATOM 649 O O . PRO A 1 84 ? -7.435 -13.135 34.670 1.00 52.50 84 PRO A O 1
ATOM 652 N N . GLU A 1 85 ? -8.960 -13.532 36.244 1.00 50.44 85 GLU A N 1
ATOM 653 C CA . GLU A 1 85 ? -10.083 -13.677 35.297 1.00 50.44 85 GLU A CA 1
ATOM 654 C C . GLU A 1 85 ? -10.731 -12.331 34.899 1.00 50.44 85 GLU A C 1
ATOM 656 O O . GLU A 1 85 ? -11.570 -12.274 33.995 1.00 50.44 85 GLU A O 1
ATOM 661 N N . ILE A 1 86 ? -10.369 -11.246 35.588 1.00 55.97 86 ILE A N 1
ATOM 662 C CA . ILE A 1 86 ? -10.944 -9.898 35.462 1.00 55.97 86 ILE A CA 1
ATOM 663 C C . ILE A 1 86 ? -9.878 -8.882 35.022 1.00 55.97 86 ILE A C 1
ATOM 665 O O . ILE A 1 86 ? -10.203 -7.945 34.285 1.00 55.97 86 ILE A O 1
ATOM 669 N N . ASP A 1 87 ? -8.628 -9.078 35.444 1.00 60.88 87 ASP A N 1
ATOM 670 C CA . ASP A 1 87 ? -7.500 -8.206 35.143 1.00 60.88 87 ASP A CA 1
ATOM 671 C C . ASP A 1 87 ? -6.953 -8.448 33.740 1.00 60.88 87 ASP A C 1
ATOM 673 O O . ASP A 1 87 ? -6.569 -9.556 33.382 1.00 60.88 87 ASP A O 1
ATOM 677 N N . CYS A 1 88 ? -6.877 -7.364 32.972 1.00 69.19 88 CYS A N 1
ATOM 678 C CA . CYS A 1 88 ? -6.161 -7.329 31.707 1.00 69.19 88 CYS A CA 1
ATOM 679 C C . CYS A 1 88 ? -4.676 -7.084 31.948 1.00 69.19 88 CYS A C 1
ATOM 681 O O . CYS A 1 88 ? -4.313 -6.081 32.578 1.00 69.19 88 CYS A O 1
ATOM 683 N N . ASP A 1 89 ? -3.836 -7.948 31.391 1.00 78.25 89 ASP A N 1
ATOM 684 C CA . ASP A 1 89 ? -2.390 -7.759 31.409 1.00 78.25 89 ASP A CA 1
ATOM 685 C C . ASP A 1 89 ? -1.943 -6.657 30.422 1.00 78.25 89 ASP A C 1
ATOM 687 O O . ASP A 1 89 ? -2.749 -5.932 29.825 1.00 78.25 89 ASP A O 1
ATOM 691 N N . SER A 1 90 ? -0.631 -6.459 30.280 1.00 82.12 90 SER A N 1
ATOM 692 C CA . SER A 1 90 ? -0.102 -5.451 29.354 1.00 82.12 90 SER A CA 1
ATOM 693 C C . SER A 1 90 ? -0.367 -5.788 27.883 1.00 82.12 90 SER A C 1
ATOM 695 O O . SER A 1 90 ? -0.434 -4.872 27.064 1.00 82.12 90 SER A O 1
ATOM 697 N N . VAL A 1 91 ? -0.510 -7.073 27.540 1.00 85.31 91 VAL A N 1
ATOM 698 C CA . VAL A 1 91 ? -0.826 -7.526 26.179 1.00 85.31 91 VAL A CA 1
ATOM 699 C C . VAL A 1 91 ? -2.277 -7.192 25.865 1.00 85.31 91 VAL A C 1
ATOM 701 O O . VAL A 1 91 ? -2.542 -6.532 24.866 1.00 85.31 91 VAL A O 1
ATOM 704 N N . ASP A 1 92 ? -3.199 -7.522 26.762 1.00 83.50 92 ASP A N 1
ATOM 705 C CA . ASP A 1 92 ? -4.619 -7.192 26.645 1.00 83.50 92 ASP A CA 1
ATOM 706 C C . ASP A 1 92 ? -4.852 -5.686 26.477 1.00 83.50 92 ASP A C 1
ATOM 708 O O . ASP A 1 92 ? -5.639 -5.240 25.640 1.00 83.50 92 ASP A O 1
ATOM 712 N N . GLN A 1 93 ? -4.148 -4.867 27.265 1.00 82.19 93 GLN A N 1
ATOM 713 C CA . GLN A 1 93 ? -4.224 -3.408 27.146 1.00 82.19 93 GLN A CA 1
ATOM 714 C C . GLN A 1 93 ? -3.701 -2.914 25.798 1.00 82.19 93 GLN A C 1
ATOM 716 O O . GLN A 1 93 ? -4.255 -1.971 25.223 1.00 82.19 93 GLN A O 1
ATOM 721 N N . ARG A 1 94 ? -2.646 -3.552 25.287 1.00 85.44 94 ARG A N 1
ATOM 722 C CA . ARG A 1 94 ? -2.086 -3.237 23.979 1.00 85.44 94 ARG A CA 1
ATOM 723 C C . ARG A 1 94 ? -3.052 -3.613 22.859 1.00 85.44 94 ARG A C 1
ATOM 725 O O . ARG A 1 94 ? -3.332 -2.755 22.030 1.00 85.44 94 ARG A O 1
ATOM 732 N N . VAL A 1 95 ? -3.594 -4.829 22.866 1.00 87.44 95 VAL A N 1
ATOM 733 C CA . VAL A 1 95 ? -4.586 -5.308 21.888 1.00 87.44 95 VAL A CA 1
ATOM 734 C C . VAL A 1 95 ? -5.807 -4.393 21.868 1.00 87.44 95 VAL A C 1
ATOM 736 O O . VAL A 1 95 ? -6.227 -3.935 20.811 1.00 87.44 95 VAL A O 1
ATOM 739 N N . LEU A 1 96 ? -6.324 -4.021 23.040 1.00 85.81 96 LEU A N 1
ATOM 740 C CA . LEU A 1 96 ? -7.451 -3.098 23.137 1.00 85.81 96 LEU A CA 1
ATOM 741 C C . LEU A 1 96 ? -7.148 -1.713 22.547 1.00 85.81 96 LEU A C 1
ATOM 743 O O . LEU A 1 96 ? -8.020 -1.091 21.945 1.00 85.81 96 LEU A O 1
ATOM 747 N N . SER A 1 97 ? -5.919 -1.226 22.733 1.00 86.19 97 SER A N 1
ATOM 748 C CA . SER A 1 97 ? -5.487 0.055 22.165 1.00 86.19 97 SER A CA 1
ATOM 749 C C . SER A 1 97 ? -5.411 -0.014 20.639 1.00 86.19 97 SER A C 1
ATOM 751 O O . SER A 1 97 ? -5.832 0.930 19.981 1.00 86.19 97 SER A O 1
ATOM 753 N N . LEU A 1 98 ? -4.944 -1.139 20.085 1.00 89.19 98 LEU A N 1
ATOM 754 C CA . LEU A 1 98 ? -4.921 -1.381 18.639 1.00 89.19 98 LEU A CA 1
ATOM 755 C C . LEU A 1 98 ? -6.337 -1.407 18.053 1.00 89.19 98 LEU A C 1
ATOM 757 O O . LEU A 1 98 ? -6.594 -0.706 17.084 1.00 89.19 98 LEU A O 1
ATOM 761 N N . PHE A 1 99 ? -7.284 -2.094 18.701 1.00 89.25 99 PHE A N 1
ATOM 762 C CA . PHE A 1 99 ? -8.687 -2.065 18.274 1.00 89.25 99 PHE A CA 1
ATOM 763 C C . PHE A 1 99 ? -9.251 -0.642 18.225 1.00 89.25 99 PHE A C 1
ATOM 765 O O . PHE A 1 99 ? -9.891 -0.263 17.249 1.00 89.25 99 PHE A O 1
ATOM 772 N N . VAL A 1 100 ? -9.012 0.166 19.265 1.00 88.38 100 VAL A N 1
ATOM 773 C CA . VAL A 1 100 ? -9.444 1.574 19.288 1.00 88.38 100 VAL A CA 1
ATOM 774 C C . VAL A 1 100 ? -8.828 2.364 18.139 1.00 88.38 100 VAL A C 1
ATOM 776 O O . VAL A 1 100 ? -9.533 3.135 17.491 1.00 88.38 100 VAL A O 1
ATOM 779 N N . GLU A 1 101 ? -7.545 2.157 17.857 1.00 87.88 101 GLU A N 1
ATOM 780 C CA . GLU A 1 101 ? -6.899 2.791 16.717 1.00 87.88 101 GLU A CA 1
ATOM 781 C C . GLU A 1 101 ? -7.520 2.353 15.381 1.00 87.88 101 GLU A C 1
ATOM 783 O O . GLU A 1 101 ? -7.759 3.217 14.541 1.00 87.88 101 GLU A O 1
ATOM 788 N N . ASP A 1 102 ? -7.843 1.073 15.188 1.00 89.12 102 ASP A N 1
ATOM 789 C CA . ASP A 1 102 ? -8.480 0.559 13.965 1.00 89.12 102 ASP A CA 1
ATOM 790 C C . ASP A 1 102 ? -9.885 1.140 13.759 1.00 89.12 102 ASP A C 1
ATOM 792 O O . ASP A 1 102 ? -10.210 1.648 12.682 1.00 89.12 102 ASP A O 1
ATOM 796 N N . PHE A 1 103 ? -10.693 1.176 14.820 1.00 89.75 103 PHE A N 1
ATOM 797 C CA . PHE A 1 103 ? -11.989 1.855 14.835 1.00 89.75 103 PHE A CA 1
ATOM 798 C C . PHE A 1 103 ? -11.860 3.334 14.423 1.00 89.75 103 PHE A C 1
ATOM 800 O O . PHE A 1 103 ? -12.624 3.856 13.599 1.00 89.75 103 PHE A O 1
ATOM 807 N N . GLU A 1 104 ? -10.879 4.042 14.991 1.00 87.81 104 GLU A N 1
ATOM 808 C CA . GLU A 1 104 ? -10.614 5.438 14.650 1.00 87.81 104 GLU A CA 1
ATOM 809 C C . GLU A 1 104 ? -10.135 5.598 13.203 1.00 87.81 104 GLU A C 1
ATOM 811 O O . GLU A 1 104 ? -10.539 6.558 12.536 1.00 87.81 104 GLU A O 1
ATOM 816 N N . GLN A 1 105 ? -9.339 4.658 12.685 1.00 86.31 105 GLN A N 1
ATOM 817 C CA . GLN A 1 105 ? -8.963 4.638 11.276 1.00 86.31 105 GLN A CA 1
ATOM 818 C C . GLN A 1 105 ? -10.199 4.493 10.394 1.00 86.31 105 GLN A C 1
ATOM 820 O O . GLN A 1 105 ? -10.337 5.284 9.466 1.00 86.31 105 GLN A O 1
ATOM 825 N N . SER A 1 106 ? -11.153 3.619 10.695 1.00 88.31 106 SER A N 1
ATOM 826 C CA . SER A 1 106 ? -12.397 3.522 9.911 1.00 88.31 106 SER A CA 1
ATOM 827 C C . SER A 1 106 ? -13.354 4.713 10.094 1.00 88.31 106 SER A C 1
ATOM 829 O O . SER A 1 106 ? -14.406 4.778 9.459 1.00 88.31 106 SER A O 1
ATOM 831 N N . GLY A 1 107 ? -12.999 5.706 10.916 1.00 86.44 107 GLY A N 1
ATOM 832 C CA . GLY A 1 107 ? -13.766 6.944 11.055 1.00 86.44 107 GLY A CA 1
ATOM 833 C C . GLY A 1 107 ? -14.987 6.818 11.970 1.00 86.44 107 GLY A C 1
ATOM 834 O O . GLY A 1 107 ? -15.885 7.655 11.904 1.00 86.44 107 GLY A O 1
ATOM 835 N N . VAL A 1 108 ? -15.037 5.816 12.860 1.00 86.94 108 VAL A N 1
ATOM 836 C CA . VAL A 1 108 ? -16.184 5.613 13.772 1.00 86.94 108 VAL A CA 1
ATOM 837 C C . VAL A 1 108 ? -16.448 6.806 14.698 1.00 86.94 108 VAL A C 1
ATOM 839 O O . VAL A 1 108 ? -17.572 7.045 15.132 1.00 86.94 108 VAL A O 1
ATOM 842 N N . HIS A 1 109 ? -15.397 7.563 15.012 1.00 84.06 109 HIS A N 1
ATOM 843 C CA . HIS A 1 109 ? -15.423 8.684 15.945 1.00 84.06 109 HIS A CA 1
ATOM 844 C C . HIS A 1 109 ? -16.009 9.967 15.328 1.00 84.06 109 HIS A C 1
ATOM 846 O O . HIS A 1 109 ? -16.219 10.949 16.047 1.00 84.06 109 HIS A O 1
ATOM 852 N N . LEU A 1 110 ? -16.277 9.972 14.015 1.00 83.50 110 LEU A N 1
ATOM 853 C CA . LEU A 1 110 ? -16.887 11.094 13.306 1.00 83.50 110 LEU A CA 1
ATOM 854 C C . LEU A 1 110 ? -18.369 11.188 13.670 1.00 83.50 110 LEU A C 1
ATOM 856 O O . LEU A 1 110 ? -19.173 10.322 13.327 1.00 83.50 110 LEU A O 1
ATOM 860 N N . LYS A 1 111 ? -18.716 12.248 14.405 1.00 80.75 111 LYS A N 1
ATOM 861 C CA . LYS A 1 111 ? -20.069 12.466 14.937 1.00 80.75 111 LYS A CA 1
ATOM 862 C C . LYS A 1 111 ? -21.023 13.033 13.892 1.00 80.75 111 LYS A C 1
ATOM 864 O O . LYS A 1 111 ? -22.195 12.665 13.878 1.00 80.75 111 LYS A O 1
ATOM 869 N N . GLU A 1 112 ? -20.522 13.915 13.032 1.00 81.56 112 GLU A N 1
ATOM 870 C CA . GLU A 1 112 ? -21.323 14.543 11.989 1.00 81.56 112 GLU A CA 1
ATOM 871 C C . GLU A 1 112 ? -21.510 13.581 10.813 1.00 81.56 112 GLU A C 1
ATOM 873 O O . GLU A 1 112 ? -20.550 13.042 10.255 1.00 81.56 112 GLU A O 1
ATOM 878 N N . ILE A 1 113 ? -22.767 13.375 10.414 1.00 80.88 113 ILE A N 1
ATOM 879 C CA . ILE A 1 113 ? -23.123 12.460 9.318 1.00 80.88 113 ILE A CA 1
ATOM 880 C C . ILE A 1 113 ? -22.463 12.903 8.007 1.00 80.88 113 ILE A C 1
ATOM 882 O O . ILE A 1 113 ? -21.996 12.058 7.245 1.00 80.88 113 ILE A O 1
ATOM 886 N N . SER A 1 114 ? -22.390 14.215 7.762 1.00 81.44 114 SER A N 1
ATOM 887 C CA . SER A 1 114 ? -21.729 14.786 6.584 1.00 81.44 114 SER A CA 1
ATOM 888 C C . SER A 1 114 ? -20.251 14.414 6.518 1.00 81.44 114 SER A C 1
ATOM 890 O O . SER A 1 114 ? -19.762 14.039 5.454 1.00 81.44 114 SER A O 1
ATOM 892 N N . ASP A 1 115 ? -19.558 14.467 7.654 1.00 81.69 115 ASP A N 1
ATOM 893 C CA . ASP A 1 115 ? -18.120 14.217 7.734 1.00 81.69 115 ASP A CA 1
ATOM 894 C C . ASP A 1 115 ? -17.838 12.726 7.555 1.00 81.69 115 ASP A C 1
ATOM 896 O O . ASP A 1 115 ? -16.957 12.346 6.785 1.00 81.69 115 ASP A O 1
ATOM 900 N N . ARG A 1 116 ? -18.662 11.863 8.169 1.00 80.19 116 ARG A N 1
ATOM 901 C CA . ARG A 1 116 ? -18.596 10.411 7.959 1.00 80.19 116 ARG A CA 1
ATOM 902 C C . ARG A 1 116 ? -18.853 10.039 6.498 1.00 80.19 116 ARG A C 1
ATOM 904 O O . ARG A 1 116 ? -18.110 9.240 5.939 1.00 80.19 116 ARG A O 1
ATOM 911 N N . GLN A 1 117 ? -19.864 10.623 5.855 1.00 83.12 117 GLN A N 1
ATOM 912 C CA . GLN A 1 117 ? -20.149 10.377 4.436 1.00 83.12 117 GLN A CA 1
ATOM 913 C C . GLN A 1 117 ? -19.004 10.841 3.528 1.00 83.12 117 GLN A C 1
ATOM 915 O O . GLN A 1 117 ? -18.616 10.118 2.610 1.00 83.12 117 GLN A O 1
ATOM 920 N N . ALA A 1 118 ? -18.440 12.021 3.791 1.00 85.00 118 ALA A N 1
ATOM 921 C CA . ALA A 1 118 ? -17.311 12.548 3.032 1.00 85.00 118 ALA A CA 1
ATOM 922 C C . ALA A 1 118 ? -16.046 11.692 3.211 1.00 85.00 118 ALA A C 1
ATOM 924 O O . ALA A 1 118 ? -15.365 11.392 2.227 1.00 85.00 118 ALA A O 1
ATOM 925 N N . PHE A 1 119 ? -15.768 11.243 4.440 1.00 86.94 119 PHE A N 1
ATOM 926 C CA . PHE A 1 119 ? -14.684 10.313 4.746 1.00 86.94 119 PHE A CA 1
ATOM 927 C C . PHE A 1 119 ? -14.848 8.986 3.998 1.00 86.94 119 PHE A C 1
ATOM 929 O O . PHE A 1 119 ? -13.927 8.572 3.297 1.00 86.94 119 PHE A O 1
ATOM 936 N N . LEU A 1 120 ? -16.021 8.350 4.091 1.00 84.81 120 LEU A N 1
ATOM 937 C CA . LEU A 1 120 ? -16.291 7.069 3.429 1.00 84.81 120 LEU A CA 1
ATOM 938 C C . LEU A 1 120 ? -16.165 7.181 1.908 1.00 84.81 120 LEU A C 1
ATOM 940 O O . LEU A 1 120 ? -15.574 6.311 1.272 1.00 84.81 120 LEU A O 1
ATOM 944 N N . LYS A 1 121 ? -16.651 8.282 1.325 1.00 87.94 121 LYS A N 1
ATOM 945 C CA . LYS A 1 121 ? -16.475 8.561 -0.102 1.00 87.94 121 LYS A CA 1
ATOM 946 C C . LYS A 1 121 ? -14.992 8.653 -0.475 1.00 87.94 121 LYS A C 1
ATOM 948 O O . LYS A 1 121 ? -14.564 8.009 -1.426 1.00 87.94 121 LYS A O 1
ATOM 953 N N . ALA A 1 122 ? -14.203 9.413 0.287 1.00 90.38 122 ALA A N 1
ATOM 954 C CA . ALA A 1 122 ? -12.768 9.553 0.044 1.00 90.38 122 ALA A CA 1
ATOM 955 C C . ALA A 1 122 ? -12.002 8.228 0.226 1.00 90.38 122 ALA A C 1
ATOM 957 O O . ALA A 1 122 ? -11.066 7.958 -0.526 1.00 90.38 122 ALA A O 1
ATOM 958 N N . ALA A 1 123 ? -12.411 7.392 1.185 1.00 89.19 123 ALA A N 1
ATOM 959 C CA . ALA A 1 123 ? -11.842 6.067 1.411 1.00 89.19 123 ALA A CA 1
ATOM 960 C C . ALA A 1 123 ? -12.145 5.100 0.253 1.00 89.19 123 ALA A C 1
ATOM 962 O O . ALA A 1 123 ? -11.225 4.446 -0.236 1.00 89.19 123 ALA A O 1
ATOM 963 N N . SER A 1 124 ? -13.391 5.070 -0.239 1.00 88.69 124 SER A N 1
ATOM 964 C CA . SER A 1 124 ? -13.781 4.266 -1.412 1.00 88.69 124 SER A CA 1
ATOM 965 C C . SER A 1 124 ? -12.999 4.683 -2.655 1.00 88.69 124 SER A C 1
ATOM 967 O O . SER A 1 124 ? -12.380 3.850 -3.312 1.00 88.69 124 SER A O 1
ATOM 969 N N . GLU A 1 125 ? -12.940 5.991 -2.928 1.00 92.94 125 GLU A N 1
ATOM 970 C CA . GLU A 1 125 ? -12.147 6.534 -4.033 1.00 92.94 125 GLU A CA 1
ATOM 971 C C . GLU A 1 125 ? -10.663 6.164 -3.889 1.00 92.94 125 GLU A C 1
ATOM 973 O O . GLU A 1 125 ? -10.029 5.788 -4.872 1.00 92.94 125 GLU A O 1
ATOM 978 N N . ASN A 1 126 ? -10.099 6.222 -2.673 1.00 93.69 126 ASN A N 1
ATOM 979 C CA . ASN A 1 126 ? -8.707 5.833 -2.449 1.00 93.69 126 ASN A CA 1
ATOM 980 C C . ASN A 1 126 ? -8.447 4.362 -2.784 1.00 93.69 126 ASN A C 1
ATOM 982 O O . ASN A 1 126 ? -7.426 4.049 -3.397 1.00 93.69 126 ASN A O 1
ATOM 986 N N . LEU A 1 127 ? -9.356 3.477 -2.376 1.00 90.94 127 LEU A N 1
ATOM 987 C CA . LEU A 1 127 ? -9.251 2.047 -2.632 1.00 90.94 127 LEU A CA 1
ATOM 988 C C . LEU A 1 127 ? -9.318 1.756 -4.136 1.00 90.94 127 LEU A C 1
ATOM 990 O O . LEU A 1 127 ? -8.424 1.102 -4.672 1.00 90.94 127 LEU A O 1
ATOM 994 N N . GLU A 1 128 ? -10.329 2.290 -4.824 1.00 89.94 128 GLU A N 1
ATOM 995 C CA . GLU A 1 128 ? -10.527 2.105 -6.267 1.00 89.94 128 GLU A CA 1
ATOM 996 C C . GLU A 1 128 ? -9.336 2.633 -7.077 1.00 89.94 128 GLU A C 1
ATOM 998 O O . GLU A 1 128 ? -8.762 1.915 -7.902 1.00 89.94 128 GLU A O 1
ATOM 1003 N N . LEU A 1 129 ? -8.903 3.868 -6.794 1.00 95.62 129 LEU A N 1
ATOM 1004 C CA . LEU A 1 129 ? -7.738 4.474 -7.438 1.00 95.62 129 LEU A CA 1
ATOM 1005 C C . LEU A 1 129 ? -6.461 3.686 -7.138 1.00 95.62 129 LEU A C 1
ATOM 1007 O O . LEU A 1 129 ? -5.614 3.549 -8.018 1.00 95.62 129 LEU A O 1
ATOM 1011 N N . GLY A 1 130 ? -6.314 3.161 -5.919 1.00 94.00 130 GLY A N 1
ATOM 1012 C CA . GLY A 1 130 ? -5.150 2.387 -5.498 1.00 94.00 130 GLY A CA 1
ATOM 1013 C C . GLY A 1 130 ? -5.035 1.053 -6.232 1.00 94.00 130 GLY A C 1
ATOM 1014 O O . GLY A 1 130 ? -3.941 0.694 -6.678 1.00 94.00 130 GLY A O 1
ATOM 1015 N N . VAL A 1 131 ? -6.156 0.345 -6.400 1.00 89.31 131 VAL A N 1
ATOM 1016 C CA . VAL A 1 131 ? -6.230 -0.896 -7.186 1.00 89.31 131 VAL A CA 1
ATOM 1017 C C . VAL A 1 131 ? -5.874 -0.620 -8.642 1.00 89.31 131 VAL A C 1
ATOM 1019 O O . VAL A 1 131 ? -4.996 -1.282 -9.199 1.00 89.31 131 VAL A O 1
ATOM 1022 N N . GLU A 1 132 ? -6.499 0.388 -9.249 1.00 92.19 132 GLU A N 1
ATOM 1023 C CA . GLU A 1 132 ? -6.277 0.704 -10.658 1.00 92.19 132 GLU A CA 1
ATOM 1024 C C . GLU A 1 132 ? -4.850 1.200 -10.921 1.00 92.19 132 GLU A C 1
ATOM 1026 O O . GLU A 1 132 ? -4.193 0.750 -11.863 1.00 92.19 132 GLU A O 1
ATOM 1031 N N . PHE A 1 133 ? -4.325 2.069 -10.051 1.00 95.81 133 PHE A N 1
ATOM 1032 C CA . PHE A 1 133 ? -2.947 2.548 -10.134 1.00 95.81 133 PHE A CA 1
ATOM 1033 C C . PHE A 1 133 ? -1.959 1.381 -10.079 1.00 95.81 133 PHE A C 1
ATOM 1035 O O . PHE A 1 133 ? -1.081 1.297 -10.936 1.00 95.81 133 PHE A O 1
ATOM 1042 N N . ASN A 1 134 ? -2.121 0.454 -9.125 1.00 93.00 134 ASN A N 1
ATOM 1043 C CA . ASN A 1 134 ? -1.253 -0.720 -9.010 1.00 93.00 134 ASN A CA 1
ATOM 1044 C C . ASN A 1 134 ? -1.362 -1.646 -10.222 1.00 93.00 134 ASN A C 1
ATOM 1046 O O . ASN A 1 134 ? -0.339 -2.119 -10.717 1.00 93.00 134 ASN A O 1
ATOM 1050 N N . ARG A 1 135 ? -2.575 -1.897 -10.722 1.00 91.06 135 ARG A N 1
ATOM 1051 C CA . ARG A 1 135 ? -2.795 -2.741 -11.902 1.00 91.06 135 ARG A CA 1
ATOM 1052 C C . ARG A 1 135 ? -2.055 -2.192 -13.123 1.00 91.06 135 ARG A C 1
ATOM 1054 O O . ARG A 1 135 ? -1.404 -2.951 -13.840 1.00 91.06 135 ARG A O 1
ATOM 1061 N N . ILE A 1 136 ? -2.132 -0.881 -13.346 1.00 92.88 136 ILE A N 1
ATOM 1062 C CA . ILE A 1 136 ? -1.457 -0.214 -14.465 1.00 92.88 136 ILE A CA 1
ATOM 1063 C C . ILE A 1 136 ? 0.059 -0.172 -14.248 1.00 92.88 136 ILE A C 1
ATOM 1065 O O . ILE A 1 136 ? 0.801 -0.537 -15.153 1.00 92.88 136 ILE A O 1
ATOM 1069 N N . ALA A 1 137 ? 0.526 0.202 -13.053 1.00 92.12 137 ALA A N 1
ATOM 1070 C CA . ALA A 1 137 ? 1.956 0.310 -12.746 1.00 92.12 137 ALA A CA 1
ATOM 1071 C C . ALA A 1 137 ? 2.705 -1.025 -12.893 1.00 92.12 137 ALA A C 1
ATOM 1073 O O . ALA A 1 137 ? 3.884 -1.037 -13.230 1.00 92.12 137 ALA A O 1
ATOM 1074 N N . ASN A 1 138 ? 2.018 -2.146 -12.660 1.00 90.44 138 ASN A N 1
ATOM 1075 C CA . ASN A 1 138 ? 2.575 -3.491 -12.811 1.00 90.44 138 ASN A CA 1
ATOM 1076 C C . ASN A 1 138 ? 2.247 -4.137 -14.170 1.00 90.44 138 ASN A C 1
ATOM 1078 O O . ASN A 1 138 ? 2.556 -5.311 -14.389 1.00 90.44 138 ASN A O 1
ATOM 1082 N N . SER A 1 139 ? 1.607 -3.409 -15.091 1.00 91.38 139 SER A N 1
ATOM 1083 C CA . SER A 1 139 ? 1.349 -3.919 -16.436 1.00 91.38 139 SER A CA 1
ATOM 1084 C C . SER A 1 139 ? 2.635 -3.892 -17.271 1.00 91.38 139 SER A C 1
ATOM 1086 O O . SER A 1 139 ? 3.358 -2.897 -17.257 1.00 91.38 139 SER A O 1
ATOM 1088 N N . PRO A 1 140 ? 2.943 -4.961 -18.027 1.00 93.75 140 PRO A N 1
ATOM 1089 C CA . PRO A 1 140 ? 4.118 -4.971 -18.886 1.00 93.75 140 PRO A CA 1
ATOM 1090 C C . PRO A 1 140 ? 3.955 -3.975 -20.036 1.00 93.75 140 PRO A C 1
ATOM 1092 O O . PRO A 1 140 ? 2.859 -3.822 -20.582 1.00 93.75 140 PRO A O 1
ATOM 1095 N N . VAL A 1 141 ? 5.061 -3.380 -20.478 1.00 94.00 141 VAL A N 1
ATOM 1096 C CA . VAL A 1 141 ? 5.059 -2.540 -21.680 1.00 94.00 141 VAL A CA 1
ATOM 1097 C C . VAL A 1 141 ? 4.893 -3.438 -22.903 1.00 94.00 141 VAL A C 1
ATOM 1099 O O . VAL A 1 141 ? 5.682 -4.361 -23.123 1.00 94.00 141 VAL A O 1
ATOM 1102 N N . ILE A 1 142 ? 3.851 -3.190 -23.698 1.00 94.31 142 ILE A N 1
ATOM 1103 C CA . ILE A 1 142 ? 3.632 -3.894 -24.963 1.00 94.31 142 ILE A CA 1
ATOM 1104 C C . ILE A 1 142 ? 4.411 -3.167 -26.051 1.00 94.31 142 ILE A C 1
ATOM 1106 O O . ILE A 1 142 ? 4.161 -1.997 -26.331 1.00 94.31 142 ILE A O 1
ATOM 1110 N N . LEU A 1 143 ? 5.366 -3.861 -26.659 1.00 92.75 143 LEU A N 1
ATOM 1111 C CA . LEU A 1 143 ? 6.196 -3.296 -27.711 1.00 92.75 143 LEU A CA 1
ATOM 1112 C C . LEU A 1 143 ? 5.387 -3.151 -29.001 1.00 92.75 143 LEU A C 1
ATOM 1114 O O . LEU A 1 143 ? 4.903 -4.139 -29.555 1.00 92.75 143 LEU A O 1
ATOM 1118 N N . ASP A 1 144 ? 5.282 -1.922 -29.490 1.00 90.88 144 ASP A N 1
ATOM 1119 C CA . ASP A 1 144 ? 4.615 -1.592 -30.742 1.00 90.88 144 ASP A CA 1
ATOM 1120 C C . ASP A 1 144 ? 5.641 -1.186 -31.803 1.00 90.88 144 ASP A C 1
ATOM 1122 O O . ASP A 1 144 ? 6.406 -0.234 -31.634 1.00 90.88 144 ASP A O 1
ATOM 1126 N N . SER A 1 145 ? 5.661 -1.912 -32.918 1.00 88.38 145 SER A N 1
ATOM 1127 C CA . SER A 1 145 ? 6.635 -1.674 -33.984 1.00 88.38 145 SER A CA 1
ATOM 1128 C C . SER A 1 145 ? 6.487 -0.293 -34.633 1.00 88.38 145 SER A C 1
ATOM 1130 O O . SER A 1 145 ? 7.503 0.302 -34.990 1.00 88.38 145 SER A O 1
ATOM 1132 N N . SER A 1 146 ? 5.274 0.266 -34.740 1.00 86.56 146 SER A N 1
ATOM 1133 C CA . SER A 1 146 ? 5.082 1.638 -35.243 1.00 86.56 146 SER A CA 1
ATOM 1134 C C . SER A 1 146 ? 5.740 2.681 -34.345 1.00 86.56 146 SER A C 1
ATOM 1136 O O . SER A 1 146 ? 6.436 3.563 -34.846 1.00 86.56 146 SER A O 1
ATOM 1138 N N . SER A 1 147 ? 5.570 2.551 -33.033 1.00 85.81 147 SER A N 1
ATOM 1139 C CA . SER A 1 147 ? 6.154 3.456 -32.042 1.00 85.81 147 SER A CA 1
ATOM 1140 C C . SER A 1 147 ? 7.680 3.323 -31.984 1.00 85.81 147 SER A C 1
ATOM 1142 O O . SER A 1 147 ? 8.395 4.322 -31.954 1.00 85.81 147 SER A O 1
ATOM 1144 N N . LEU A 1 148 ? 8.206 2.096 -32.058 1.00 87.75 148 LEU A N 1
ATOM 1145 C CA . LEU A 1 148 ? 9.653 1.837 -32.054 1.00 87.75 148 LEU A CA 1
ATOM 1146 C C . LEU A 1 148 ? 10.363 2.341 -33.322 1.00 87.75 148 LEU A C 1
ATOM 1148 O O . LEU A 1 148 ? 11.501 2.804 -33.242 1.00 87.75 148 LEU A O 1
ATOM 1152 N N . ASN A 1 149 ? 9.689 2.336 -34.476 1.00 87.12 149 ASN A N 1
ATOM 1153 C CA . ASN A 1 149 ? 10.222 2.919 -35.715 1.00 87.12 149 ASN A CA 1
ATOM 1154 C C . ASN A 1 149 ? 10.504 4.428 -35.598 1.00 87.12 149 ASN A C 1
ATOM 1156 O O . ASN A 1 149 ? 11.329 4.952 -36.350 1.00 87.12 149 ASN A O 1
ATOM 1160 N N . ALA A 1 150 ? 9.844 5.138 -34.675 1.00 85.81 150 ALA A N 1
ATOM 1161 C CA . ALA A 1 150 ? 10.145 6.543 -34.403 1.00 85.81 150 ALA A CA 1
ATOM 1162 C C . ALA A 1 150 ? 11.499 6.726 -33.691 1.00 85.81 150 ALA A C 1
ATOM 1164 O O . ALA A 1 150 ? 12.117 7.778 -33.832 1.00 85.81 150 ALA A O 1
ATOM 1165 N N . ILE A 1 151 ? 11.973 5.704 -32.969 1.00 84.88 151 ILE A N 1
ATOM 1166 C CA . ILE A 1 151 ? 13.246 5.719 -32.233 1.00 84.88 151 ILE A CA 1
ATOM 1167 C C . ILE A 1 151 ? 14.419 5.433 -33.174 1.00 84.88 151 ILE A C 1
ATOM 1169 O O . ILE A 1 151 ? 15.439 6.116 -33.132 1.00 84.88 151 ILE A O 1
ATOM 1173 N N . SER A 1 152 ? 14.292 4.417 -34.029 1.00 83.31 152 SER A N 1
ATOM 1174 C CA . SER A 1 152 ? 15.292 4.109 -35.052 1.00 83.31 152 SER A CA 1
ATOM 1175 C C . SER A 1 152 ? 14.637 3.427 -36.243 1.00 83.31 152 SER A C 1
ATOM 1177 O O . SER A 1 152 ? 13.980 2.397 -36.090 1.00 83.31 152 SER A O 1
ATOM 1179 N N . LYS A 1 153 ? 14.850 3.996 -37.432 1.00 84.69 153 LYS A N 1
ATOM 1180 C CA . LYS A 1 153 ? 14.326 3.473 -38.704 1.00 84.69 153 LYS A CA 1
ATOM 1181 C C . LYS A 1 153 ? 15.196 2.366 -39.304 1.00 84.69 153 LYS A C 1
ATOM 1183 O O . LYS A 1 153 ? 14.742 1.665 -40.200 1.00 84.69 153 LYS A O 1
ATOM 1188 N N . ASP A 1 154 ? 16.422 2.211 -38.808 1.00 86.44 154 ASP A N 1
ATOM 1189 C CA . ASP A 1 154 ? 17.418 1.279 -39.352 1.00 86.44 154 ASP A CA 1
ATOM 1190 C C . ASP A 1 154 ? 17.307 -0.131 -38.750 1.00 86.44 154 ASP A C 1
ATOM 1192 O O . ASP A 1 154 ? 17.990 -1.060 -39.183 1.00 86.44 154 ASP A O 1
ATOM 1196 N N . VAL A 1 155 ? 16.443 -0.306 -37.748 1.00 85.12 155 VAL A N 1
ATOM 1197 C CA . VAL A 1 155 ? 16.212 -1.579 -37.062 1.00 85.12 155 VAL A CA 1
ATOM 1198 C C . VAL A 1 155 ? 14.865 -2.156 -37.486 1.00 85.12 155 VAL A C 1
ATOM 1200 O O . VAL A 1 155 ? 13.844 -1.472 -37.462 1.00 85.12 155 VAL A O 1
ATOM 1203 N N . ASP A 1 156 ? 14.837 -3.445 -37.830 1.00 89.12 156 ASP A N 1
ATOM 1204 C CA . ASP A 1 156 ? 13.575 -4.145 -38.065 1.00 89.12 156 ASP A CA 1
ATOM 1205 C C . ASP A 1 156 ? 12.909 -4.533 -36.737 1.00 89.12 156 ASP A C 1
ATOM 1207 O O . ASP A 1 156 ? 13.258 -5.533 -36.106 1.00 89.12 156 ASP A O 1
ATOM 1211 N N . TRP A 1 157 ? 11.922 -3.739 -36.318 1.00 90.12 157 TRP A N 1
ATOM 1212 C CA . TRP A 1 157 ? 11.180 -3.952 -35.073 1.00 90.12 157 TRP A CA 1
ATOM 1213 C C . TRP A 1 157 ? 10.029 -4.961 -35.183 1.00 90.12 157 TRP A C 1
ATOM 1215 O O . TRP A 1 157 ? 9.461 -5.347 -34.158 1.00 90.12 157 TRP A O 1
ATOM 1225 N N . ARG A 1 158 ? 9.678 -5.433 -36.390 1.00 90.94 158 ARG A N 1
ATOM 1226 C CA . ARG A 1 158 ? 8.552 -6.367 -36.605 1.00 90.94 158 ARG A CA 1
ATOM 1227 C C . ARG A 1 158 ? 8.612 -7.630 -35.726 1.00 90.94 158 ARG A C 1
ATOM 1229 O O . ARG A 1 158 ? 7.564 -8.003 -35.200 1.00 90.94 158 ARG A O 1
ATOM 1236 N N . PRO A 1 159 ? 9.779 -8.262 -35.472 1.00 92.31 159 PRO A N 1
ATOM 1237 C CA . PRO A 1 159 ? 9.871 -9.439 -34.598 1.00 92.31 159 PRO A CA 1
ATOM 1238 C C . PRO A 1 159 ? 9.517 -9.188 -33.123 1.00 92.31 159 PRO A C 1
ATOM 1240 O O . PRO A 1 159 ? 9.295 -10.145 -32.370 1.00 92.31 159 PRO A O 1
ATOM 1243 N N . PHE A 1 160 ? 9.503 -7.924 -32.693 1.00 88.56 160 PHE A N 1
ATOM 1244 C CA . PHE A 1 160 ? 9.225 -7.519 -31.316 1.00 88.56 160 PHE A CA 1
ATOM 1245 C C . PHE A 1 160 ? 7.786 -7.043 -31.107 1.00 88.56 160 PHE A C 1
ATOM 1247 O O . PHE A 1 160 ? 7.370 -6.892 -29.962 1.00 88.56 160 PHE A O 1
ATOM 1254 N N . ASN A 1 161 ? 7.014 -6.859 -32.179 1.00 93.38 161 ASN A N 1
ATOM 1255 C CA . ASN A 1 161 ? 5.643 -6.371 -32.101 1.00 93.38 161 ASN A CA 1
ATOM 1256 C C . ASN A 1 161 ? 4.761 -7.282 -31.227 1.00 93.38 161 ASN A C 1
ATOM 1258 O O . ASN A 1 161 ? 4.714 -8.496 -31.430 1.00 93.38 161 ASN A O 1
ATOM 1262 N N . GLY A 1 162 ? 4.069 -6.701 -30.249 1.00 93.31 162 GLY A N 1
ATOM 1263 C CA . GLY A 1 162 ? 3.220 -7.412 -29.292 1.00 93.31 162 GLY A CA 1
ATOM 1264 C C . GLY A 1 162 ? 3.975 -8.153 -28.182 1.00 93.31 162 GLY A C 1
ATOM 1265 O O . GLY A 1 162 ? 3.339 -8.765 -27.321 1.00 93.31 162 GLY A O 1
ATOM 1266 N N . ARG A 1 163 ? 5.317 -8.117 -28.158 1.00 93.88 163 ARG A N 1
ATOM 1267 C CA . ARG A 1 163 ? 6.087 -8.687 -27.043 1.00 93.88 163 ARG A CA 1
ATOM 1268 C C . ARG A 1 163 ? 5.958 -7.816 -25.797 1.00 93.88 163 ARG A C 1
ATOM 1270 O O . ARG A 1 163 ? 5.802 -6.603 -25.879 1.00 93.88 163 ARG A O 1
ATOM 1277 N N . LYS A 1 164 ? 6.056 -8.466 -24.639 1.00 95.44 164 LYS A N 1
ATOM 1278 C CA . LYS A 1 164 ? 5.966 -7.847 -23.315 1.00 95.44 164 LYS A CA 1
ATOM 1279 C C . LYS A 1 164 ? 7.362 -7.551 -22.777 1.00 95.44 164 LYS A C 1
ATOM 1281 O O . LYS A 1 164 ? 8.176 -8.467 -22.667 1.00 95.44 164 LYS A O 1
ATOM 1286 N N . LEU A 1 165 ? 7.616 -6.300 -22.417 1.00 94.62 165 LEU A N 1
ATOM 1287 C CA . LEU A 1 165 ? 8.781 -5.882 -21.646 1.00 94.62 165 LEU A CA 1
ATOM 1288 C C . LEU A 1 165 ? 8.363 -5.746 -20.175 1.00 94.62 165 LEU A C 1
ATOM 1290 O O . LEU A 1 165 ? 7.640 -4.821 -19.811 1.00 94.62 165 LEU A O 1
ATOM 1294 N N . CYS A 1 166 ? 8.793 -6.699 -19.346 1.00 94.50 166 CYS A N 1
ATOM 1295 C CA . CYS A 1 166 ? 8.443 -6.753 -17.919 1.00 94.50 166 CYS A CA 1
ATOM 1296 C C . CYS A 1 166 ? 9.508 -6.128 -17.001 1.00 94.50 166 CYS A C 1
ATOM 1298 O O . CYS A 1 166 ? 9.239 -5.931 -15.822 1.00 94.50 166 CYS A O 1
ATOM 1300 N N . ALA A 1 167 ? 10.710 -5.860 -17.520 1.00 95.00 167 ALA A N 1
ATOM 1301 C CA . ALA A 1 167 ? 11.797 -5.172 -16.827 1.00 95.00 167 ALA A CA 1
ATOM 1302 C C . ALA A 1 167 ? 12.843 -4.679 -17.847 1.00 95.00 167 ALA A C 1
ATOM 1304 O O . ALA A 1 167 ? 12.961 -5.286 -18.919 1.00 95.00 167 ALA A O 1
ATOM 1305 N N . PRO A 1 168 ? 13.641 -3.643 -17.528 1.00 95.94 168 PRO A N 1
ATOM 1306 C CA . PRO A 1 168 ? 14.788 -3.260 -18.344 1.00 95.94 168 PRO A CA 1
ATOM 1307 C C . PRO A 1 168 ? 15.843 -4.368 -18.413 1.00 95.94 168 PRO A C 1
ATOM 1309 O O . PRO A 1 168 ? 16.041 -5.132 -17.466 1.00 95.94 168 PRO A O 1
ATOM 1312 N N . PHE A 1 169 ? 16.573 -4.440 -19.524 1.00 94.44 169 PHE A N 1
ATOM 1313 C CA . PHE A 1 169 ? 17.637 -5.428 -19.708 1.00 94.44 169 PHE A CA 1
ATOM 1314 C C . PHE A 1 169 ? 18.974 -4.890 -19.204 1.00 94.44 169 PHE A C 1
ATOM 1316 O O . PHE A 1 169 ? 19.846 -4.547 -19.997 1.00 94.44 169 PHE A O 1
ATOM 1323 N N . TYR A 1 170 ? 19.143 -4.824 -17.883 1.00 93.25 170 TYR A N 1
ATOM 1324 C CA . TYR A 1 170 ? 20.336 -4.250 -17.245 1.00 93.25 170 TYR A CA 1
ATOM 1325 C C . TYR A 1 170 ? 21.654 -4.931 -17.645 1.00 93.25 170 TYR A C 1
ATOM 1327 O O . TYR A 1 170 ? 22.672 -4.261 -17.773 1.00 93.25 170 TYR A O 1
ATOM 1335 N N . GLU A 1 171 ? 21.622 -6.232 -17.934 1.00 93.75 171 GLU A N 1
ATOM 1336 C CA . GLU A 1 171 ? 22.812 -7.032 -18.262 1.00 93.75 171 GLU A CA 1
ATOM 1337 C C . GLU A 1 171 ? 23.044 -7.196 -19.775 1.00 93.75 171 GLU A C 1
ATOM 1339 O O . GLU A 1 171 ? 23.911 -7.960 -20.202 1.00 93.75 171 GLU A O 1
ATOM 1344 N N . ALA A 1 172 ? 22.267 -6.513 -20.630 1.00 92.75 172 ALA A N 1
ATOM 1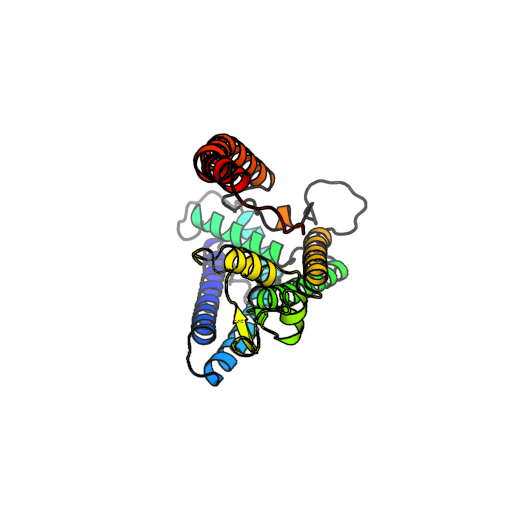345 C CA . ALA A 1 172 ? 22.464 -6.625 -22.073 1.00 92.75 172 ALA A CA 1
ATOM 1346 C C . ALA A 1 172 ? 23.861 -6.098 -22.459 1.00 92.75 172 ALA A C 1
ATOM 1348 O O . ALA A 1 172 ? 24.207 -4.974 -22.078 1.00 92.75 172 ALA A O 1
ATOM 1349 N N . PRO A 1 173 ? 24.660 -6.837 -23.253 1.00 91.38 173 PRO A N 1
ATOM 1350 C CA . PRO A 1 173 ? 26.005 -6.395 -23.621 1.00 91.38 173 PRO A CA 1
ATOM 1351 C C . PRO A 1 173 ? 25.972 -5.115 -24.470 1.00 91.38 173 PRO A C 1
ATOM 1353 O O . PRO A 1 173 ? 26.869 -4.275 -24.379 1.00 91.38 173 PRO A O 1
ATOM 1356 N N . GLN A 1 174 ? 24.906 -4.914 -25.248 1.00 88.00 174 GLN A N 1
ATOM 1357 C CA . GLN A 1 174 ? 24.692 -3.713 -26.047 1.00 88.00 174 GLN A CA 1
ATOM 1358 C C . GLN A 1 174 ? 24.167 -2.563 -25.177 1.00 88.00 174 GLN A C 1
ATOM 1360 O O . GLN A 1 174 ? 23.035 -2.601 -24.696 1.00 88.00 174 GLN A O 1
ATOM 1365 N N . GLN A 1 175 ? 24.955 -1.491 -25.052 1.00 90.00 175 GLN A N 1
ATOM 1366 C CA . GLN A 1 175 ? 24.570 -0.277 -24.317 1.00 90.00 175 GLN A CA 1
ATOM 1367 C C . GLN A 1 175 ? 23.239 0.309 -24.800 1.00 90.00 175 GLN A C 1
ATOM 1369 O O . GLN A 1 175 ? 22.411 0.705 -23.982 1.00 90.00 175 GLN A O 1
ATOM 1374 N N . PHE A 1 176 ? 23.014 0.317 -26.116 1.00 88.06 176 PHE A N 1
ATOM 1375 C CA . PHE A 1 176 ? 21.767 0.796 -26.706 1.00 88.06 176 PHE A CA 1
ATOM 1376 C C . PHE A 1 176 ? 20.544 0.026 -26.192 1.00 88.06 176 PHE A C 1
ATOM 1378 O O . PHE A 1 176 ? 19.542 0.650 -25.868 1.00 88.06 176 PHE A O 1
ATOM 1385 N N . LEU A 1 177 ? 20.622 -1.303 -26.044 1.00 89.12 177 LEU A N 1
ATOM 1386 C CA . LEU A 1 177 ? 19.494 -2.088 -25.530 1.00 89.12 177 LEU A CA 1
ATOM 1387 C C . LEU A 1 177 ? 19.200 -1.771 -24.063 1.00 89.12 177 LEU A C 1
ATOM 1389 O O . LEU A 1 177 ? 18.031 -1.685 -23.690 1.00 89.12 177 LEU A O 1
ATOM 1393 N N . ARG A 1 178 ? 20.234 -1.548 -23.242 1.00 94.00 178 ARG A N 1
ATOM 1394 C CA . ARG A 1 178 ? 20.049 -1.124 -21.846 1.00 94.00 178 ARG A CA 1
ATOM 1395 C C . ARG A 1 178 ? 19.322 0.217 -21.775 1.00 94.00 178 ARG A C 1
ATOM 1397 O O . ARG A 1 178 ? 18.303 0.323 -21.104 1.00 94.00 178 ARG A O 1
ATOM 1404 N N . ALA A 1 179 ? 19.810 1.212 -22.518 1.00 92.62 179 ALA A N 1
ATOM 1405 C CA . ALA A 1 179 ? 19.219 2.548 -22.554 1.00 92.62 179 ALA A CA 1
ATOM 1406 C C . ALA A 1 179 ? 17.788 2.535 -23.118 1.00 92.62 179 ALA A C 1
ATOM 1408 O O . ALA A 1 179 ? 16.886 3.115 -22.519 1.00 92.62 179 ALA A O 1
ATOM 1409 N N . LEU A 1 180 ? 17.566 1.828 -24.231 1.00 90.88 180 LEU A N 1
ATOM 1410 C CA . LEU A 1 180 ? 16.260 1.712 -24.875 1.00 90.88 180 LEU A CA 1
ATOM 1411 C C . LEU A 1 180 ? 15.237 1.046 -23.953 1.00 90.88 180 LEU A C 1
ATOM 1413 O O . LEU A 1 180 ? 14.156 1.585 -23.748 1.00 90.88 180 LEU A O 1
ATOM 1417 N N . THR A 1 181 ? 15.563 -0.119 -23.389 1.00 93.56 181 THR A N 1
ATOM 1418 C CA . THR A 1 181 ? 14.618 -0.845 -22.526 1.00 93.56 181 THR A CA 1
ATOM 1419 C C . THR A 1 181 ? 14.349 -0.110 -21.219 1.00 93.56 181 THR A C 1
ATOM 1421 O O . THR A 1 181 ? 13.214 -0.133 -20.758 1.00 93.56 181 THR A O 1
ATOM 1424 N N . TYR A 1 182 ? 15.337 0.598 -20.663 1.00 95.50 182 TYR A N 1
ATOM 1425 C CA . TYR A 1 182 ? 15.132 1.489 -19.521 1.00 95.50 182 TYR A CA 1
ATOM 1426 C C . TYR A 1 182 ? 14.142 2.610 -19.855 1.00 95.50 182 TYR A C 1
ATOM 1428 O O . TYR A 1 182 ? 13.156 2.786 -19.143 1.00 95.50 182 TYR A O 1
ATOM 1436 N N . ALA A 1 183 ? 14.369 3.326 -20.961 1.00 93.25 183 ALA A N 1
ATOM 1437 C CA . ALA A 1 183 ? 13.514 4.432 -21.378 1.00 93.25 183 ALA A CA 1
ATOM 1438 C C . ALA A 1 183 ? 12.086 3.972 -21.699 1.00 93.25 183 ALA A C 1
ATOM 1440 O O . ALA A 1 183 ? 11.137 4.617 -21.276 1.00 93.25 183 ALA A O 1
ATOM 1441 N N . LEU A 1 184 ? 11.927 2.841 -22.395 1.00 92.31 184 LEU A N 1
ATOM 1442 C CA . LEU A 1 184 ? 10.613 2.274 -22.706 1.00 92.31 184 LEU A CA 1
ATOM 1443 C C . LEU A 1 184 ? 9.868 1.818 -21.449 1.00 92.31 184 LEU A C 1
ATOM 1445 O O . LEU A 1 184 ? 8.671 2.058 -21.336 1.00 92.31 184 LEU A O 1
ATOM 1449 N N . PHE A 1 185 ? 10.559 1.150 -20.522 1.00 94.19 185 PHE A N 1
ATOM 1450 C CA . PHE A 1 1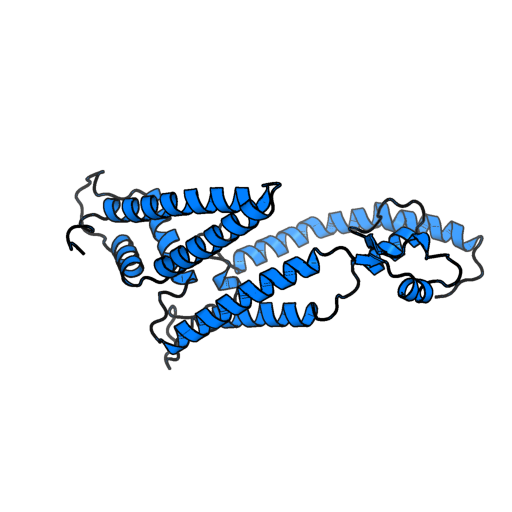85 ? 9.943 0.599 -19.316 1.00 94.19 185 PHE A CA 1
ATOM 1451 C C . PHE A 1 185 ? 9.513 1.685 -18.323 1.00 94.19 185 PHE A C 1
ATOM 1453 O O . PHE A 1 185 ? 8.432 1.592 -17.754 1.00 94.19 185 PHE A O 1
ATOM 1460 N N . TYR A 1 186 ? 10.338 2.718 -18.133 1.00 93.12 186 TYR A N 1
ATOM 1461 C CA . TYR A 1 186 ? 10.052 3.836 -17.227 1.00 93.12 186 TYR A CA 1
ATOM 1462 C C . TYR A 1 186 ? 9.384 5.031 -17.919 1.00 93.12 186 TYR A C 1
ATOM 1464 O O . TYR A 1 186 ? 9.306 6.114 -17.338 1.00 93.12 186 TYR A O 1
ATOM 1472 N N . ASN A 1 187 ? 8.914 4.860 -19.157 1.00 91.31 187 ASN A N 1
ATOM 1473 C CA . ASN A 1 187 ? 8.199 5.914 -19.861 1.00 91.31 187 ASN A CA 1
ATOM 1474 C C . ASN A 1 187 ? 6.913 6.282 -19.098 1.00 91.31 187 ASN A C 1
ATOM 1476 O O . ASN A 1 187 ? 6.251 5.384 -18.568 1.00 91.31 187 ASN A O 1
ATOM 1480 N N . PRO A 1 188 ? 6.510 7.566 -19.066 1.00 92.00 188 PRO A N 1
ATOM 1481 C CA . PRO A 1 188 ? 5.234 7.952 -18.485 1.00 92.00 188 PRO A CA 1
ATOM 1482 C C . PRO A 1 188 ? 4.081 7.149 -19.092 1.00 92.00 188 PRO A C 1
ATOM 1484 O O . PRO A 1 188 ? 3.998 6.969 -20.310 1.00 92.00 188 PRO A O 1
ATOM 1487 N N . ILE A 1 189 ? 3.193 6.670 -18.226 1.00 92.75 189 ILE A N 1
ATOM 1488 C CA . ILE A 1 189 ? 1.964 5.993 -18.629 1.00 92.75 189 ILE A CA 1
ATOM 1489 C C . ILE A 1 189 ? 0.846 7.033 -18.637 1.00 92.75 189 ILE A C 1
ATOM 1491 O O . ILE A 1 189 ? 0.646 7.744 -17.650 1.00 92.75 189 ILE A O 1
ATOM 1495 N N . GLU A 1 190 ? 0.115 7.111 -19.745 1.00 92.69 190 GLU A N 1
ATOM 1496 C CA . GLU A 1 190 ? -0.994 8.049 -19.918 1.00 92.69 190 GLU A CA 1
ATOM 1497 C C . GLU A 1 190 ? -2.021 7.934 -18.775 1.00 92.69 190 GLU A C 1
ATOM 1499 O O . GLU A 1 190 ? -2.439 6.838 -18.386 1.00 92.69 190 GLU A O 1
ATOM 1504 N N . GLY A 1 191 ? -2.411 9.073 -18.198 1.00 95.00 191 GLY A N 1
ATOM 1505 C CA . GLY A 1 191 ? -3.391 9.139 -17.112 1.00 95.00 191 GLY A CA 1
ATOM 1506 C C . GLY A 1 191 ? -2.878 8.676 -15.741 1.00 95.00 191 GLY A C 1
ATOM 1507 O O . GLY A 1 191 ? -3.624 8.732 -14.762 1.00 95.00 191 GLY A O 1
ATOM 1508 N N . GLN A 1 192 ? -1.658 8.132 -15.644 1.00 95.00 192 GLN A N 1
ATOM 1509 C CA . GLN A 1 192 ? -1.134 7.549 -14.402 1.00 95.00 192 GLN A CA 1
ATOM 1510 C C . GLN A 1 192 ? -0.721 8.612 -13.383 1.00 95.00 192 GLN A C 1
ATOM 1512 O O . GLN A 1 192 ? -0.898 8.401 -12.182 1.00 95.00 192 GLN A O 1
ATOM 1517 N N . GLU A 1 193 ? -0.225 9.756 -13.845 1.00 96.00 193 GLU A N 1
ATOM 1518 C CA . GLU A 1 193 ? 0.116 10.884 -12.981 1.00 96.00 193 GLU A CA 1
ATOM 1519 C C . GLU A 1 193 ? -1.148 11.546 -12.411 1.00 96.00 193 GLU A C 1
ATOM 1521 O O . GLU A 1 193 ? -1.247 11.761 -11.204 1.00 96.00 193 GLU A O 1
ATOM 1526 N N . GLU A 1 194 ? -2.175 11.765 -13.231 1.00 97.19 194 GLU A N 1
ATOM 1527 C CA . GLU A 1 194 ? -3.473 12.282 -12.787 1.00 97.19 194 GLU A CA 1
ATOM 1528 C C . GLU A 1 194 ? -4.125 11.349 -11.762 1.00 97.19 194 GLU A C 1
ATOM 1530 O O . GLU A 1 194 ? -4.671 11.799 -10.752 1.00 97.19 194 GLU A O 1
ATOM 1535 N N . ARG A 1 195 ? -4.019 10.034 -11.980 1.00 96.56 195 ARG A N 1
ATOM 1536 C CA . ARG A 1 195 ? -4.495 9.014 -11.037 1.00 96.56 195 ARG A CA 1
ATOM 1537 C C . ARG A 1 195 ? -3.725 9.051 -9.720 1.00 96.56 195 ARG A C 1
ATOM 1539 O O . ARG A 1 195 ? -4.341 8.912 -8.665 1.00 96.56 195 ARG A O 1
ATOM 1546 N N . LEU A 1 196 ? -2.409 9.269 -9.763 1.00 96.88 196 LEU A N 1
ATOM 1547 C CA . LEU A 1 196 ? -1.603 9.470 -8.559 1.00 96.88 196 LEU A CA 1
ATOM 1548 C C . LEU A 1 196 ? -2.057 10.719 -7.799 1.00 96.88 196 LEU A C 1
ATOM 1550 O O . LEU A 1 196 ? -2.250 10.650 -6.587 1.00 96.88 196 LEU A O 1
ATOM 1554 N N . PHE A 1 197 ? -2.280 11.839 -8.486 1.00 97.62 197 PHE A N 1
ATOM 1555 C CA . PHE A 1 197 ? -2.778 13.055 -7.845 1.00 97.62 197 PHE A CA 1
ATOM 1556 C C . PHE A 1 197 ? -4.156 12.852 -7.215 1.00 97.62 197 PHE A C 1
ATOM 1558 O O . PHE A 1 197 ? -4.348 13.232 -6.062 1.00 97.62 197 PHE A O 1
ATOM 1565 N N . ALA A 1 198 ? -5.083 12.189 -7.908 1.00 96.94 198 ALA A N 1
ATOM 1566 C CA . ALA A 1 198 ? -6.392 11.851 -7.354 1.00 96.94 198 ALA A CA 1
ATOM 1567 C C . ALA A 1 198 ? -6.280 10.939 -6.117 1.00 96.94 198 ALA A C 1
ATOM 1569 O O . ALA A 1 198 ? -6.989 11.140 -5.131 1.00 96.94 198 ALA A O 1
ATOM 1570 N N . LEU A 1 199 ? -5.355 9.970 -6.134 1.00 96.38 199 LEU A N 1
ATOM 1571 C CA . LEU A 1 199 ? -5.078 9.085 -4.999 1.00 96.38 199 LEU A CA 1
ATOM 1572 C C . LEU A 1 199 ? -4.537 9.864 -3.789 1.00 96.38 199 LEU A C 1
ATOM 1574 O O . LEU A 1 199 ? -4.906 9.585 -2.648 1.00 96.38 199 LEU A O 1
ATOM 1578 N N . LEU A 1 200 ? -3.637 10.822 -4.021 1.00 95.44 200 LEU A N 1
ATOM 1579 C CA . LEU A 1 200 ? -3.075 11.672 -2.970 1.00 95.44 200 LEU A CA 1
ATOM 1580 C C . LEU A 1 200 ? -4.115 12.654 -2.416 1.00 95.44 200 LEU A C 1
ATOM 1582 O O . LEU A 1 200 ? -4.175 12.844 -1.202 1.00 95.44 200 LEU A O 1
ATOM 1586 N N . ASP A 1 201 ? -4.960 13.221 -3.276 1.00 94.06 201 ASP A N 1
ATOM 1587 C CA . ASP A 1 201 ? -6.075 14.083 -2.878 1.00 94.06 201 ASP A CA 1
ATOM 1588 C C . ASP A 1 201 ? -7.088 13.327 -2.009 1.00 94.06 201 ASP A C 1
ATOM 1590 O O . ASP A 1 201 ? -7.481 13.809 -0.946 1.00 94.06 201 ASP A O 1
ATOM 1594 N N . SER A 1 202 ? -7.461 12.102 -2.395 1.00 92.94 202 SER A N 1
ATOM 1595 C CA . SER A 1 202 ? -8.391 11.300 -1.600 1.00 92.94 202 SER A CA 1
ATOM 1596 C C . SER A 1 202 ? -7.813 10.964 -0.217 1.00 92.94 202 SER A C 1
ATOM 1598 O O . SER A 1 202 ? -8.523 11.043 0.784 1.00 92.94 202 SER A O 1
ATOM 1600 N N . ARG A 1 203 ? -6.504 10.692 -0.122 1.00 92.62 203 ARG A N 1
ATOM 1601 C CA . ARG A 1 203 ? -5.782 10.502 1.152 1.00 92.62 203 ARG A CA 1
ATOM 1602 C C . ARG A 1 203 ? -5.780 11.751 2.020 1.00 92.62 203 ARG A C 1
ATOM 1604 O O . ARG A 1 203 ? -6.011 11.673 3.226 1.00 92.62 203 ARG A O 1
ATOM 1611 N N . ASP A 1 204 ? -5.512 12.902 1.424 1.00 90.25 204 ASP A N 1
ATOM 1612 C CA . ASP A 1 204 ? -5.538 14.177 2.131 1.00 90.25 204 ASP A CA 1
ATOM 1613 C C . ASP A 1 204 ? -6.948 14.485 2.662 1.00 90.25 204 ASP A C 1
ATOM 1615 O O . ASP A 1 204 ? -7.113 14.804 3.841 1.00 90.25 204 ASP A O 1
ATOM 1619 N N . ARG A 1 205 ? -7.982 14.250 1.848 1.00 88.38 205 ARG A N 1
ATOM 1620 C CA . ARG A 1 205 ? -9.387 14.319 2.264 1.00 88.38 205 ARG A CA 1
ATOM 1621 C C . ARG A 1 205 ? -9.712 13.359 3.404 1.00 88.38 205 ARG A C 1
ATOM 1623 O O . ARG A 1 205 ? -10.320 13.787 4.379 1.00 88.38 205 ARG A O 1
ATOM 1630 N N . MET A 1 206 ? -9.263 12.105 3.357 1.00 87.75 206 MET A N 1
ATOM 1631 C CA . MET A 1 206 ? -9.424 11.165 4.478 1.00 87.75 206 MET A CA 1
ATOM 1632 C C . MET A 1 206 ? -8.771 11.681 5.767 1.00 87.75 206 MET A C 1
ATOM 1634 O O . MET A 1 206 ? -9.312 11.476 6.848 1.00 87.75 206 MET A O 1
ATOM 1638 N N . ALA A 1 207 ? -7.617 12.349 5.683 1.00 84.69 207 ALA A N 1
ATOM 1639 C CA . ALA A 1 207 ? -6.956 12.927 6.853 1.00 84.69 207 ALA A CA 1
ATOM 1640 C C . ALA A 1 207 ? -7.696 14.162 7.398 1.00 84.69 207 ALA A C 1
ATOM 1642 O O . ALA A 1 207 ? -7.765 14.350 8.617 1.00 84.69 207 ALA A O 1
ATOM 1643 N N . LYS A 1 208 ? -8.255 14.982 6.499 1.00 75.88 208 LYS A N 1
ATOM 1644 C CA . LYS A 1 208 ? -8.907 16.262 6.805 1.00 75.88 208 LYS A CA 1
ATOM 1645 C C . LYS A 1 208 ? -10.382 16.153 7.177 1.00 75.88 208 LYS A C 1
ATOM 1647 O O . LYS A 1 208 ? -10.799 16.911 8.035 1.00 75.88 208 LYS A O 1
ATOM 1652 N N . TYR A 1 209 ? -11.170 15.233 6.615 1.00 64.19 209 TYR A N 1
ATOM 1653 C CA . TYR A 1 209 ? -12.579 15.017 7.016 1.00 64.19 209 TYR A CA 1
ATOM 1654 C C . TYR A 1 209 ? -12.726 14.393 8.392 1.00 64.19 209 TYR A C 1
ATOM 1656 O O . TYR A 1 209 ? -13.811 14.362 8.960 1.00 64.19 209 TYR A O 1
ATOM 1664 N N . VAL A 1 210 ? -11.609 13.959 8.965 1.00 56.34 210 VAL A N 1
ATOM 1665 C CA . VAL A 1 210 ? -11.567 13.681 10.384 1.00 56.34 210 VAL A CA 1
ATOM 1666 C C . VAL A 1 210 ? -11.800 14.978 11.177 1.00 56.34 210 VAL A C 1
ATOM 1668 O O . VAL A 1 210 ? -12.165 14.855 12.325 1.00 56.34 210 VAL A O 1
ATOM 1671 N N . ILE A 1 211 ? -11.710 16.188 10.594 1.00 46.03 211 ILE A N 1
ATOM 1672 C CA . ILE A 1 211 ? -12.010 17.500 11.204 1.00 46.03 211 ILE A CA 1
ATOM 1673 C C . ILE A 1 211 ? -13.497 17.841 11.166 1.00 46.03 211 ILE A C 1
ATOM 1675 O O . ILE A 1 211 ? -14.022 18.266 10.142 1.00 46.03 211 ILE A O 1
ATOM 1679 N N . GLY A 1 212 ? -14.139 17.764 12.334 1.00 44.91 212 GLY A N 1
ATOM 1680 C CA . GLY A 1 212 ? -15.426 18.408 12.561 1.00 44.91 212 GLY A CA 1
ATOM 1681 C C . GLY A 1 212 ? -15.278 19.930 12.548 1.00 44.91 212 GLY A C 1
ATOM 1682 O O . GLY A 1 212 ? -14.464 20.489 13.289 1.00 44.91 212 GLY A O 1
ATOM 1683 N N . ASN A 1 213 ? -16.085 20.609 11.732 1.00 41.12 213 ASN A N 1
ATOM 1684 C CA . ASN A 1 213 ? -16.230 22.065 11.764 1.00 41.12 213 ASN A CA 1
ATOM 1685 C C . ASN A 1 213 ? -16.708 22.509 13.155 1.00 41.12 213 ASN A C 1
ATOM 1687 O O . ASN A 1 213 ? -17.886 22.404 13.488 1.00 41.12 213 ASN A O 1
ATOM 1691 N N . SER A 1 214 ? -15.800 23.024 13.981 1.00 40.78 214 SER A N 1
ATOM 1692 C CA . SER A 1 214 ? -16.168 23.749 15.194 1.00 40.78 214 SER A CA 1
ATOM 1693 C C . SER A 1 214 ? -15.146 24.845 15.489 1.00 40.78 214 SER A C 1
ATOM 1695 O O . SER A 1 214 ? -13.943 24.599 15.530 1.00 40.78 214 SER A O 1
ATOM 1697 N N . ASP A 1 215 ? -15.645 26.067 15.689 1.00 44.03 215 ASP A N 1
ATOM 1698 C CA . ASP A 1 215 ? -14.914 27.320 15.941 1.00 44.03 215 ASP A CA 1
ATOM 1699 C C . ASP A 1 215 ? -14.158 27.356 17.292 1.00 44.03 215 ASP A C 1
ATOM 1701 O O . ASP A 1 215 ? -14.188 28.347 18.027 1.00 44.03 215 ASP A O 1
ATOM 1705 N N . LYS A 1 216 ? -13.465 26.278 17.671 1.00 35.28 216 LYS A N 1
ATOM 1706 C CA . LYS A 1 216 ? -12.573 26.256 18.834 1.00 35.28 216 LYS A CA 1
ATOM 1707 C C . LYS A 1 216 ? -11.249 25.570 18.501 1.00 35.28 216 LYS A C 1
ATOM 1709 O O . LYS A 1 216 ? -11.226 24.357 18.308 1.00 35.28 216 LYS A O 1
ATOM 1714 N N . PRO A 1 217 ? -10.118 26.297 18.544 1.00 38.84 217 PRO A N 1
ATOM 1715 C CA . PRO A 1 217 ? -8.807 25.678 18.541 1.00 38.84 217 PRO A CA 1
ATOM 1716 C C . PRO A 1 217 ? -8.569 25.105 19.940 1.00 38.84 217 PRO A C 1
ATOM 1718 O O . PRO A 1 217 ? -8.073 25.787 20.835 1.00 38.84 217 PRO A O 1
ATOM 1721 N N . LEU A 1 218 ? -8.967 23.853 20.159 1.00 33.38 218 LEU A N 1
ATOM 1722 C CA . LEU A 1 218 ? -8.557 23.111 21.342 1.00 33.38 218 LEU A CA 1
ATOM 1723 C C . LEU A 1 218 ? -8.019 21.750 20.913 1.00 33.38 218 LEU A C 1
ATOM 1725 O O . LEU A 1 218 ? -8.731 20.898 20.395 1.00 33.38 218 LEU A O 1
ATOM 1729 N N . PHE A 1 219 ? -6.711 21.615 21.101 1.00 36.09 219 PHE A N 1
ATOM 1730 C CA . PHE A 1 219 ? -5.901 20.414 20.977 1.00 36.09 219 PHE A CA 1
ATOM 1731 C C . PHE A 1 219 ? -6.686 19.099 21.182 1.00 36.09 219 PHE A C 1
ATOM 1733 O O . PHE A 1 219 ? -7.240 18.872 22.254 1.00 36.09 219 PHE A O 1
ATOM 1740 N N . ARG A 1 220 ? -6.579 18.196 20.191 1.00 40.34 220 ARG A N 1
ATOM 1741 C CA . ARG A 1 220 ? -6.894 16.746 20.232 1.00 40.34 220 ARG A CA 1
ATOM 1742 C C . ARG A 1 220 ? -8.310 16.259 19.903 1.00 40.34 220 ARG A C 1
ATOM 1744 O O . ARG A 1 220 ? -8.721 15.223 20.419 1.00 40.34 220 ARG A O 1
ATOM 1751 N N . SER A 1 221 ? -9.048 16.861 18.984 1.00 35.47 221 SER A N 1
ATOM 1752 C CA . SER A 1 221 ? -10.197 16.136 18.422 1.00 35.47 221 SER A CA 1
ATOM 1753 C C . SER A 1 221 ? -10.358 16.431 16.952 1.00 35.47 221 SER A C 1
ATOM 1755 O O . SER A 1 221 ? -10.461 17.594 16.587 1.00 35.47 221 SER A O 1
ATOM 1757 N N . ALA A 1 222 ? -10.454 15.354 16.172 1.00 49.59 222 ALA A N 1
ATOM 1758 C CA . ALA A 1 222 ? -11.024 15.351 14.840 1.00 49.59 222 ALA A CA 1
ATOM 1759 C C . ALA A 1 222 ? -10.068 15.962 13.778 1.00 49.59 222 ALA A C 1
ATOM 1761 O O . ALA A 1 222 ? -10.092 17.153 13.545 1.00 49.59 222 ALA A O 1
ATOM 1762 N N . GLY A 1 223 ? -9.189 15.166 13.148 1.00 59.12 223 GLY A N 1
ATOM 1763 C CA . GLY A 1 223 ? -8.339 15.570 12.008 1.00 59.12 223 GLY A CA 1
ATOM 1764 C C . GLY A 1 223 ? -6.856 15.246 12.139 1.00 59.12 223 GLY A C 1
ATOM 1765 O O . GLY A 1 223 ? -6.241 15.577 13.151 1.00 59.12 223 GLY A O 1
ATOM 1766 N N . LYS A 1 224 ? -6.231 14.657 11.115 1.00 69.81 224 LYS A N 1
ATOM 1767 C CA . LYS A 1 224 ? -4.764 14.506 11.055 1.00 69.81 224 LYS A CA 1
ATOM 1768 C C . LYS A 1 224 ? -4.178 15.595 10.148 1.00 69.81 224 LYS A C 1
ATOM 1770 O O . LYS A 1 224 ? -4.762 15.918 9.122 1.00 69.81 224 LYS A O 1
ATOM 1775 N N . LYS A 1 225 ? -3.007 16.149 10.507 1.00 78.75 225 LYS A N 1
ATOM 1776 C CA . LYS A 1 225 ? -2.330 17.243 9.762 1.00 78.75 225 LYS A CA 1
ATOM 1777 C C . LYS A 1 225 ? -2.085 16.901 8.287 1.00 78.75 225 LYS A C 1
ATOM 1779 O O . LYS A 1 225 ? -2.082 17.782 7.435 1.00 78.75 225 LYS A O 1
ATOM 1784 N N . SER A 1 226 ? -1.853 15.627 8.008 1.00 85.12 226 SER A N 1
ATOM 1785 C CA . SER A 1 226 ? -1.762 15.053 6.672 1.00 85.12 226 SER A CA 1
ATOM 1786 C C . SER A 1 226 ? -2.064 13.561 6.764 1.00 85.12 226 SER A C 1
ATOM 1788 O O . SER A 1 226 ? -2.141 12.999 7.865 1.00 85.12 226 SER A O 1
ATOM 1790 N N . PHE A 1 227 ? -2.167 12.894 5.616 1.00 89.06 227 PHE A N 1
ATOM 1791 C CA . PHE A 1 227 ? -2.304 11.439 5.583 1.00 89.06 227 PHE A CA 1
ATOM 1792 C C . PHE A 1 227 ? -1.146 10.712 6.283 1.00 89.06 227 PHE A C 1
ATOM 1794 O O . PHE A 1 227 ? -1.353 9.640 6.836 1.00 89.06 227 PHE A O 1
ATOM 1801 N N . LEU A 1 228 ? 0.047 11.308 6.359 1.00 89.12 228 LEU A N 1
ATOM 1802 C CA . LEU A 1 228 ? 1.191 10.719 7.060 1.00 89.12 228 LEU A CA 1
ATOM 1803 C C . LEU A 1 228 ? 0.924 10.526 8.565 1.00 89.12 228 LEU A C 1
ATOM 1805 O O . LEU A 1 228 ? 1.198 9.462 9.104 1.00 89.12 228 LEU A O 1
ATOM 1809 N N . TYR A 1 229 ? 0.311 11.512 9.228 1.00 86.94 229 TYR A N 1
ATOM 1810 C CA . TYR A 1 229 ? -0.070 11.427 10.652 1.00 86.94 229 TYR A CA 1
ATOM 1811 C C . TYR A 1 229 ? -1.259 10.490 10.904 1.00 86.94 229 TYR A C 1
ATOM 1813 O O . TYR A 1 229 ? -1.566 10.154 12.052 1.00 86.94 229 TYR A O 1
ATOM 1821 N N . ARG A 1 230 ? -1.975 10.126 9.837 1.00 86.81 230 ARG A N 1
ATOM 1822 C CA . ARG A 1 230 ? -2.993 9.081 9.859 1.00 86.81 230 ARG A CA 1
ATOM 1823 C C . ARG A 1 230 ? -2.354 7.703 9.694 1.00 86.81 230 ARG A C 1
ATOM 1825 O O . ARG A 1 230 ? -2.682 6.812 10.464 1.00 86.81 230 ARG A O 1
ATOM 1832 N N . ALA A 1 231 ? -1.453 7.553 8.727 1.00 88.81 231 ALA A N 1
ATOM 1833 C CA . ALA A 1 231 ? -0.788 6.296 8.404 1.00 88.81 231 ALA A CA 1
ATOM 1834 C C . ALA A 1 231 ? 0.193 5.839 9.496 1.00 88.81 231 ALA A C 1
ATOM 1836 O O . ALA A 1 231 ? 0.310 4.646 9.748 1.00 88.81 231 ALA A O 1
ATOM 1837 N N . ILE A 1 232 ? 0.882 6.774 10.156 1.00 89.69 232 ILE A N 1
ATOM 1838 C CA . ILE A 1 232 ? 1.807 6.469 11.252 1.00 89.69 232 ILE A CA 1
ATOM 1839 C C . ILE A 1 232 ? 1.066 6.632 12.577 1.00 89.69 232 ILE A C 1
ATOM 1841 O O . ILE A 1 232 ? 0.920 7.739 13.102 1.00 89.69 232 ILE A O 1
ATOM 1845 N N . GLN A 1 233 ? 0.569 5.514 13.098 1.00 84.12 233 GLN A N 1
ATOM 1846 C CA . GLN A 1 233 ? -0.047 5.451 14.419 1.00 84.12 233 GLN A CA 1
ATOM 1847 C C . GLN A 1 233 ? 1.017 5.477 15.529 1.00 84.12 233 GLN A C 1
ATOM 1849 O O . GLN A 1 233 ? 2.123 4.968 15.319 1.00 84.12 233 GLN A O 1
ATOM 1854 N N . PRO A 1 234 ? 0.680 5.979 16.732 1.00 83.31 234 PRO A N 1
ATOM 1855 C CA . PRO A 1 234 ? 1.551 5.893 17.907 1.00 83.31 234 PRO A CA 1
ATOM 1856 C C . PRO A 1 234 ? 1.937 4.458 18.272 1.00 83.31 234 PRO A C 1
ATOM 1858 O O . PRO A 1 234 ? 2.977 4.227 18.879 1.00 83.31 234 PRO A O 1
ATOM 1861 N N . SER A 1 235 ? 1.095 3.488 17.913 1.00 84.69 235 SER A N 1
ATOM 1862 C CA . SER A 1 235 ? 1.380 2.070 18.088 1.00 84.69 235 SER A CA 1
ATOM 1863 C C . SER A 1 235 ? 2.383 1.504 17.076 1.00 84.69 235 SER A C 1
ATOM 1865 O O . SER A 1 235 ? 2.961 0.450 17.344 1.00 84.69 235 SER A O 1
ATOM 1867 N N . SER A 1 236 ? 2.606 2.162 15.937 1.00 88.44 236 SER A N 1
ATOM 1868 C CA . SER A 1 236 ? 3.554 1.690 14.928 1.00 88.44 236 SER A CA 1
A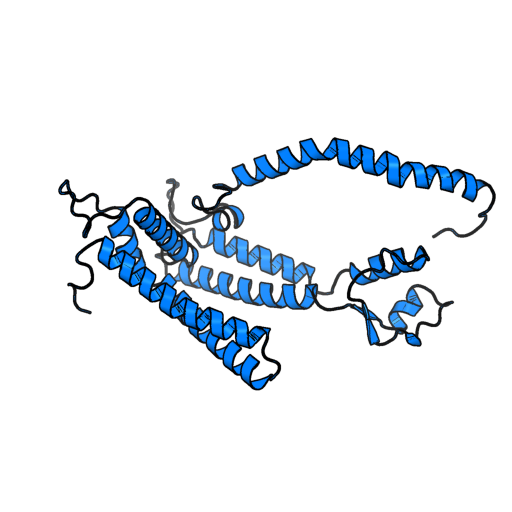TOM 1869 C C . SER A 1 236 ? 4.993 1.754 15.448 1.00 88.44 236 SER A C 1
ATOM 1871 O O . SER A 1 236 ? 5.312 2.565 16.312 1.00 88.44 236 SER A O 1
ATOM 1873 N N . LEU A 1 237 ? 5.891 0.944 14.877 1.00 90.06 237 LEU A N 1
ATOM 1874 C CA . LEU A 1 237 ? 7.314 0.951 15.248 1.00 90.06 237 LEU A CA 1
ATOM 1875 C C . LEU A 1 237 ? 7.980 2.320 15.033 1.00 90.06 237 LEU A C 1
ATOM 1877 O O . LEU A 1 237 ? 8.945 2.656 15.708 1.00 90.06 237 LEU A O 1
ATOM 1881 N N . ALA A 1 238 ? 7.478 3.092 14.070 1.00 90.12 238 ALA A N 1
ATOM 1882 C CA . ALA A 1 238 ? 7.976 4.428 13.793 1.00 90.12 238 ALA A CA 1
ATOM 1883 C C . ALA A 1 238 ? 7.502 5.475 14.814 1.00 90.12 238 ALA A C 1
ATOM 1885 O O . ALA A 1 238 ? 8.110 6.540 14.891 1.00 90.12 238 ALA A O 1
ATOM 1886 N N . GLU A 1 239 ? 6.430 5.180 15.561 1.00 87.88 239 GLU A N 1
ATOM 1887 C CA . GLU A 1 239 ? 5.764 5.994 16.594 1.00 87.88 239 GLU A CA 1
ATOM 1888 C C . GLU A 1 239 ? 5.197 7.349 16.123 1.00 87.88 239 GLU A C 1
ATOM 1890 O O . GLU A 1 239 ? 4.138 7.781 16.579 1.00 87.88 239 GLU A O 1
ATOM 1895 N N . SER A 1 240 ? 5.875 8.043 15.208 1.00 91.75 240 SER A N 1
ATOM 1896 C CA . SER A 1 240 ? 5.512 9.364 14.701 1.00 91.75 240 SER A CA 1
ATOM 1897 C C . SER A 1 240 ? 6.113 9.643 13.314 1.00 91.75 240 SER A C 1
ATOM 1899 O O . SER A 1 240 ? 7.163 9.097 12.963 1.00 91.75 240 SER A O 1
ATOM 1901 N N . PRO A 1 241 ? 5.487 10.526 12.515 1.00 92.88 241 PRO A N 1
ATOM 1902 C CA . PRO A 1 241 ? 6.080 11.049 11.283 1.00 92.88 241 PRO A CA 1
ATOM 1903 C C . PRO A 1 241 ? 7.466 11.669 11.469 1.00 92.88 241 PRO A C 1
ATOM 1905 O O . PRO A 1 241 ? 8.344 11.473 10.633 1.00 92.88 241 PRO A O 1
ATOM 1908 N N . GLU A 1 242 ? 7.678 12.373 12.579 1.00 94.19 242 GLU A N 1
ATOM 1909 C CA . GLU A 1 242 ? 8.960 12.980 12.932 1.00 94.19 242 GLU A CA 1
ATOM 1910 C C . GLU A 1 242 ? 10.039 11.912 13.166 1.00 94.19 242 GLU A C 1
ATOM 1912 O O . GLU A 1 242 ? 11.177 12.073 12.727 1.00 94.19 242 GLU A O 1
ATOM 1917 N N . GLY A 1 243 ? 9.681 10.787 13.794 1.00 93.25 243 GLY A N 1
ATOM 1918 C CA . GLY A 1 243 ? 10.572 9.636 13.949 1.00 93.25 243 GLY A CA 1
ATOM 1919 C C . GLY A 1 243 ? 11.021 9.059 12.604 1.00 93.25 243 GLY A C 1
ATOM 1920 O O . GLY A 1 243 ? 12.207 8.781 12.414 1.00 93.25 243 GLY A O 1
ATOM 1921 N N . VAL A 1 244 ? 10.100 8.952 11.637 1.00 94.88 244 VAL A N 1
ATOM 1922 C CA . VAL A 1 244 ? 10.427 8.528 10.262 1.00 94.88 244 VAL A CA 1
ATOM 1923 C C . VAL A 1 244 ? 11.373 9.514 9.586 1.00 94.88 244 VAL A C 1
ATOM 1925 O O . VAL A 1 244 ? 12.347 9.094 8.963 1.00 94.88 244 VAL A O 1
ATOM 1928 N N . GLU A 1 245 ? 11.123 10.815 9.719 1.00 95.31 245 GLU A N 1
ATOM 1929 C CA . GLU A 1 245 ? 11.981 11.849 9.138 1.00 95.31 245 GLU A CA 1
ATOM 1930 C C . GLU A 1 245 ? 13.404 11.787 9.707 1.00 95.31 245 GLU A C 1
ATOM 1932 O O . GLU A 1 245 ? 14.372 11.740 8.942 1.00 95.31 245 GLU A O 1
ATOM 1937 N N . VAL A 1 246 ? 13.549 11.701 11.033 1.00 96.44 246 VAL A N 1
ATOM 1938 C CA . VAL A 1 246 ? 14.855 11.556 11.697 1.00 96.44 246 VAL A CA 1
ATOM 1939 C C . VAL A 1 246 ? 15.570 10.290 11.227 1.00 96.44 246 VAL A C 1
ATOM 1941 O O . VAL A 1 246 ? 16.760 10.340 10.911 1.00 96.44 246 VAL A O 1
ATOM 1944 N N . PHE A 1 247 ? 14.862 9.163 11.133 1.00 96.56 247 PHE A N 1
ATOM 1945 C CA . PHE A 1 247 ? 15.440 7.908 10.659 1.00 96.56 247 PHE A CA 1
ATOM 1946 C C . PHE A 1 247 ? 15.962 8.024 9.219 1.00 96.56 247 PHE A C 1
ATOM 1948 O O . PHE A 1 247 ? 17.132 7.730 8.963 1.00 96.56 247 PHE A O 1
ATOM 1955 N N . LEU A 1 248 ? 15.129 8.492 8.283 1.00 97.19 248 LEU A N 1
ATOM 1956 C CA . LEU A 1 248 ? 15.483 8.577 6.862 1.00 97.19 248 LEU A CA 1
ATOM 1957 C C . LEU A 1 248 ? 16.606 9.588 6.603 1.00 97.19 248 LEU A C 1
ATOM 1959 O O . LEU A 1 248 ? 17.520 9.308 5.826 1.00 97.19 248 LEU A O 1
ATOM 1963 N N . THR A 1 249 ? 16.575 10.744 7.269 1.00 97.94 249 THR A N 1
ATOM 1964 C CA . THR A 1 249 ? 17.620 11.774 7.136 1.00 97.94 249 THR A CA 1
ATOM 1965 C C . THR A 1 249 ? 18.955 11.313 7.719 1.00 97.94 249 THR A C 1
ATOM 1967 O O . THR A 1 249 ? 19.996 11.494 7.081 1.00 97.94 249 THR A O 1
ATOM 1970 N N . THR A 1 250 ? 18.938 10.646 8.877 1.00 98.25 250 THR A N 1
ATOM 1971 C CA . THR A 1 250 ? 20.142 10.058 9.484 1.00 98.25 250 THR A CA 1
ATOM 1972 C C . THR A 1 250 ? 20.731 8.978 8.584 1.00 98.25 250 THR A C 1
ATOM 1974 O O . THR A 1 250 ? 21.925 9.006 8.288 1.00 98.25 250 THR A O 1
ATOM 1977 N N . LEU A 1 251 ? 19.896 8.055 8.095 1.00 97.88 251 LEU A N 1
ATOM 1978 C CA . LEU A 1 251 ? 20.329 6.980 7.206 1.00 97.88 251 LEU A CA 1
ATOM 1979 C C . LEU A 1 251 ? 20.936 7.532 5.911 1.00 97.88 251 LEU A C 1
ATOM 1981 O O . LEU A 1 251 ? 22.024 7.116 5.518 1.00 97.88 251 LEU A O 1
ATOM 1985 N N . SER A 1 252 ? 20.270 8.504 5.284 1.00 97.88 252 SER A N 1
ATOM 1986 C CA . SER A 1 252 ? 20.771 9.180 4.084 1.00 97.88 252 SER A CA 1
ATOM 1987 C C . SER A 1 252 ? 22.137 9.828 4.331 1.00 97.88 252 SER A C 1
ATOM 1989 O O . SER A 1 252 ? 23.076 9.610 3.567 1.00 97.88 252 SER A O 1
ATOM 1991 N N . THR A 1 253 ? 22.293 10.544 5.447 1.00 98.25 253 THR A N 1
ATOM 1992 C CA . THR A 1 253 ? 23.561 11.188 5.828 1.00 98.25 253 THR A CA 1
ATOM 1993 C C . THR A 1 253 ? 24.694 10.174 6.006 1.00 98.25 253 THR A C 1
ATOM 1995 O O . THR A 1 253 ? 25.802 10.403 5.527 1.00 98.25 253 THR A O 1
ATOM 1998 N N . LEU A 1 254 ? 24.428 9.041 6.662 1.00 98.31 254 LEU A N 1
ATOM 1999 C CA . LEU A 1 254 ? 25.432 8.001 6.906 1.00 98.31 254 LEU A CA 1
ATOM 2000 C C . LEU A 1 254 ? 25.830 7.244 5.632 1.00 98.31 254 LEU A C 1
ATOM 2002 O O . LEU A 1 254 ? 26.988 6.858 5.489 1.00 98.31 254 LEU A O 1
ATOM 2006 N N . LEU A 1 255 ? 24.887 7.028 4.712 1.00 97.75 255 LEU A N 1
ATOM 2007 C CA . LEU A 1 255 ? 25.131 6.279 3.477 1.00 97.75 255 LEU A CA 1
ATOM 2008 C C . LEU A 1 255 ? 25.710 7.136 2.347 1.00 97.75 255 LEU A C 1
ATOM 2010 O O . LEU A 1 255 ? 26.372 6.590 1.464 1.00 97.75 255 LEU A O 1
ATOM 2014 N N . SER A 1 256 ? 25.500 8.456 2.373 1.00 97.25 256 SER A N 1
ATOM 2015 C CA . SER A 1 256 ? 25.909 9.359 1.288 1.00 97.25 256 SER A CA 1
ATOM 2016 C C . SER A 1 256 ? 27.406 9.259 0.943 1.00 97.25 256 SER A C 1
ATOM 2018 O O . SER A 1 256 ? 27.709 9.064 -0.234 1.00 97.25 256 SER A O 1
ATOM 2020 N N . PRO A 1 257 ? 28.357 9.264 1.905 1.00 97.19 257 PRO A N 1
ATOM 2021 C CA . PRO A 1 257 ? 29.781 9.148 1.577 1.00 97.19 257 PRO A CA 1
ATOM 2022 C C . PRO A 1 257 ? 30.136 7.836 0.866 1.00 97.19 257 PRO A C 1
ATOM 2024 O O . PRO A 1 257 ? 30.898 7.833 -0.099 1.00 97.19 257 PRO A O 1
ATOM 2027 N N . SER A 1 258 ? 29.553 6.716 1.307 1.00 95.94 258 SER A N 1
ATOM 2028 C CA . SER A 1 258 ? 29.799 5.400 0.702 1.00 95.94 258 SER A CA 1
ATOM 2029 C C . SER A 1 258 ? 29.179 5.291 -0.695 1.00 95.94 258 SER A C 1
ATOM 2031 O O . SER A 1 258 ? 29.795 4.734 -1.609 1.00 95.94 258 SER A O 1
ATOM 2033 N N . ALA A 1 259 ? 27.990 5.867 -0.894 1.00 94.50 259 ALA A N 1
ATOM 2034 C CA . ALA A 1 259 ? 27.350 5.942 -2.203 1.00 94.50 259 ALA A CA 1
ATOM 2035 C C . ALA A 1 259 ? 28.171 6.794 -3.190 1.00 94.50 259 ALA A C 1
ATOM 2037 O O . ALA A 1 259 ? 28.373 6.392 -4.340 1.00 94.50 259 ALA A O 1
ATOM 2038 N N . GLU A 1 260 ? 28.703 7.933 -2.739 1.00 93.75 260 GLU A N 1
ATOM 2039 C CA . GLU A 1 260 ? 29.596 8.785 -3.532 1.00 93.75 260 GLU A CA 1
ATOM 2040 C C . GLU A 1 260 ? 30.904 8.075 -3.893 1.00 93.75 260 GLU A C 1
ATOM 2042 O O . GLU A 1 260 ? 31.342 8.125 -5.044 1.00 93.75 260 GLU A O 1
ATOM 2047 N N . GLU A 1 261 ? 31.531 7.392 -2.932 1.00 93.06 261 GLU A N 1
ATOM 2048 C CA . GLU A 1 261 ? 32.756 6.626 -3.164 1.00 93.06 261 GLU A CA 1
ATOM 2049 C C . GLU A 1 261 ? 32.530 5.490 -4.166 1.00 93.06 261 GLU A C 1
ATOM 2051 O O . GLU A 1 261 ? 33.318 5.325 -5.100 1.00 93.06 261 GLU A O 1
ATOM 2056 N N . THR A 1 262 ? 31.432 4.747 -4.026 1.00 92.62 262 THR A N 1
ATOM 2057 C CA . THR A 1 262 ? 31.050 3.675 -4.958 1.00 92.62 262 THR A CA 1
ATOM 2058 C C . THR A 1 262 ? 30.837 4.234 -6.362 1.00 92.62 262 THR A C 1
ATOM 2060 O O . THR A 1 262 ? 31.397 3.725 -7.332 1.00 92.62 262 THR A O 1
ATOM 2063 N N . THR A 1 263 ? 30.103 5.343 -6.477 1.00 90.25 263 THR A N 1
ATOM 2064 C CA . THR A 1 263 ? 29.864 6.020 -7.758 1.00 90.25 263 THR A CA 1
ATOM 2065 C C . THR A 1 263 ? 31.178 6.467 -8.402 1.00 90.25 263 THR A C 1
ATOM 2067 O O . THR A 1 263 ? 31.419 6.205 -9.580 1.00 90.25 263 THR A O 1
ATOM 2070 N N . ARG A 1 264 ? 32.076 7.091 -7.633 1.00 87.69 264 ARG A N 1
ATOM 2071 C CA . ARG A 1 264 ? 33.371 7.557 -8.144 1.00 87.69 264 ARG A CA 1
ATOM 2072 C C . ARG A 1 264 ? 34.274 6.399 -8.573 1.00 87.69 264 ARG A C 1
ATOM 2074 O O . ARG A 1 264 ? 34.839 6.431 -9.662 1.00 87.69 264 ARG A O 1
ATOM 2081 N N . SER A 1 265 ? 34.407 5.385 -7.722 1.00 86.94 265 SER A N 1
ATOM 2082 C CA . SER A 1 265 ? 35.343 4.275 -7.924 1.00 86.94 265 SER A CA 1
ATOM 2083 C C . SER A 1 265 ? 34.890 3.275 -8.983 1.00 86.94 265 SER A C 1
ATOM 2085 O O . SER A 1 265 ? 35.752 2.700 -9.643 1.00 86.94 265 SER A O 1
ATOM 2087 N N . GLN A 1 266 ? 33.583 3.076 -9.172 1.00 83.88 266 GLN A N 1
ATOM 2088 C CA . GLN A 1 266 ? 33.054 2.043 -10.070 1.00 83.88 266 GLN A CA 1
ATOM 2089 C C . GLN A 1 266 ? 32.425 2.603 -11.349 1.00 83.88 266 GLN A C 1
ATOM 2091 O O . GLN A 1 266 ? 32.532 1.971 -12.397 1.00 83.88 266 GLN A O 1
ATOM 2096 N N . LEU A 1 267 ? 31.779 3.773 -11.289 1.00 79.88 267 LEU A N 1
ATOM 2097 C CA . LEU A 1 267 ? 31.071 4.343 -12.442 1.00 79.88 267 LEU A CA 1
ATOM 2098 C C . LEU A 1 267 ? 31.908 5.412 -13.153 1.00 79.88 267 LEU A C 1
ATOM 2100 O O . LEU A 1 267 ? 32.065 5.350 -14.372 1.00 79.88 267 LEU A O 1
ATOM 2104 N N . LEU A 1 268 ? 32.474 6.371 -12.410 1.00 76.69 268 LEU A N 1
ATOM 2105 C CA . LEU A 1 268 ? 33.235 7.478 -13.008 1.00 76.69 268 LEU A CA 1
ATOM 2106 C C . LEU A 1 268 ? 34.626 7.051 -13.485 1.00 76.69 268 LEU A C 1
ATOM 2108 O O . LEU A 1 268 ? 34.994 7.377 -14.606 1.00 76.69 268 LEU A O 1
ATOM 2112 N N . SER A 1 269 ? 35.362 6.253 -12.706 1.00 69.81 269 SER A N 1
ATOM 2113 C CA . SER A 1 269 ? 36.673 5.725 -13.127 1.00 69.81 269 SER A CA 1
ATOM 2114 C C . SER A 1 269 ? 36.595 4.936 -14.447 1.00 69.81 269 SER A C 1
ATOM 2116 O O . SER A 1 269 ? 37.473 5.034 -15.306 1.00 69.81 269 SER A O 1
ATOM 2118 N N . TRP A 1 270 ? 35.502 4.190 -14.637 1.00 66.81 270 TRP A N 1
ATOM 2119 C CA . TRP A 1 270 ? 35.212 3.464 -15.866 1.00 66.81 270 TRP A CA 1
ATOM 2120 C C . TRP A 1 270 ? 34.891 4.417 -17.027 1.00 66.81 270 TRP A C 1
ATOM 2122 O O . TRP A 1 270 ? 35.400 4.214 -18.131 1.00 66.81 270 TRP A O 1
ATOM 2132 N N . LEU A 1 271 ? 34.102 5.471 -16.789 1.00 63.00 271 LEU A N 1
ATOM 2133 C CA . LEU A 1 271 ? 33.790 6.496 -17.794 1.00 63.00 271 LEU A CA 1
ATOM 2134 C C . LEU A 1 271 ? 35.036 7.274 -18.236 1.00 63.00 271 LEU A C 1
ATOM 2136 O O . LEU A 1 271 ? 35.244 7.431 -19.439 1.00 63.00 271 LEU A O 1
ATOM 2140 N N . ASP A 1 272 ? 35.890 7.681 -17.298 1.00 63.25 272 ASP A N 1
ATOM 2141 C CA . ASP A 1 272 ? 37.150 8.371 -17.592 1.00 63.25 272 ASP A CA 1
ATOM 2142 C C . ASP A 1 272 ? 38.071 7.474 -18.432 1.00 63.25 272 ASP A C 1
ATOM 2144 O O . ASP A 1 272 ? 38.564 7.890 -19.480 1.00 63.25 272 ASP A O 1
ATOM 2148 N N . SER A 1 273 ? 38.179 6.186 -18.076 1.00 60.00 273 SER A N 1
ATOM 2149 C CA . SER A 1 273 ? 38.938 5.209 -18.870 1.00 60.00 273 SER A CA 1
ATOM 2150 C C . SER A 1 273 ? 38.379 4.991 -20.284 1.00 60.00 273 SER A C 1
ATOM 2152 O O . SER A 1 273 ? 39.105 4.538 -21.161 1.00 60.00 273 SER A O 1
ATOM 2154 N N . LYS A 1 274 ? 37.097 5.298 -20.535 1.00 57.78 274 LYS A N 1
ATOM 2155 C CA . LYS A 1 274 ? 36.440 5.190 -21.850 1.00 57.78 274 LYS A CA 1
ATOM 2156 C C . LYS A 1 274 ? 36.543 6.476 -22.674 1.00 57.78 274 LYS A C 1
ATOM 2158 O O . LYS A 1 274 ? 36.607 6.378 -23.900 1.00 57.78 274 LYS A O 1
ATOM 2163 N N . LEU A 1 275 ? 36.585 7.651 -22.045 1.00 53.09 275 LEU A N 1
ATOM 2164 C CA . LEU A 1 275 ? 36.789 8.940 -22.722 1.00 53.09 275 LEU A CA 1
ATOM 2165 C C . LEU A 1 275 ? 38.178 9.030 -23.377 1.00 53.09 275 LEU A C 1
ATOM 2167 O O . LEU A 1 275 ? 38.290 9.545 -24.494 1.00 53.09 275 LEU A O 1
ATOM 2171 N N . ASP A 1 276 ? 39.196 8.419 -22.769 1.00 48.19 276 ASP A N 1
ATOM 2172 C CA . ASP A 1 276 ? 40.532 8.267 -23.368 1.00 48.19 276 ASP A CA 1
ATOM 2173 C C . ASP A 1 276 ? 40.541 7.340 -24.604 1.00 48.19 276 ASP A C 1
ATOM 2175 O O . ASP A 1 276 ? 41.362 7.503 -25.504 1.00 48.19 276 ASP A O 1
ATOM 2179 N N . TYR A 1 277 ? 39.599 6.393 -24.708 1.00 43.88 277 TYR A N 1
ATOM 2180 C CA . TYR A 1 277 ? 39.434 5.549 -25.904 1.00 43.88 277 TYR A CA 1
ATOM 2181 C C . TYR A 1 277 ? 38.568 6.211 -26.989 1.00 43.88 277 TYR A C 1
ATOM 2183 O O . TYR A 1 277 ? 38.819 6.016 -28.178 1.00 43.88 277 TYR A O 1
ATOM 2191 N N . LEU A 1 278 ? 37.553 6.996 -26.612 1.00 42.38 278 LEU A N 1
ATOM 2192 C CA . LEU A 1 278 ? 36.666 7.691 -27.557 1.00 42.38 278 LEU A CA 1
ATOM 2193 C C . LEU A 1 278 ? 37.334 8.906 -28.217 1.00 42.38 278 LEU A C 1
ATOM 2195 O O . LEU A 1 278 ? 37.028 9.218 -29.368 1.00 42.38 278 LEU A O 1
ATOM 2199 N N . SER A 1 279 ? 38.301 9.539 -27.549 1.00 42.66 279 SER A N 1
ATOM 2200 C CA . SER A 1 279 ? 39.140 10.596 -28.135 1.00 42.66 279 SER A CA 1
ATOM 2201 C C . SER A 1 279 ? 40.105 10.086 -29.222 1.00 42.66 279 SER A C 1
ATOM 2203 O O . SER A 1 279 ? 40.640 10.889 -29.984 1.00 42.66 279 SER A O 1
ATOM 2205 N N . ILE A 1 280 ? 40.257 8.762 -29.372 1.00 46.44 280 ILE A N 1
ATOM 2206 C CA . ILE A 1 280 ? 41.054 8.116 -30.432 1.00 46.44 280 ILE A CA 1
ATOM 2207 C C . ILE A 1 280 ? 40.165 7.598 -31.584 1.00 46.44 280 ILE A C 1
ATOM 2209 O O . ILE A 1 280 ? 40.670 7.223 -32.642 1.00 46.44 280 ILE A O 1
ATOM 2213 N N . GLY A 1 281 ? 38.833 7.647 -31.467 1.00 43.25 281 GLY A N 1
ATOM 2214 C CA . GLY A 1 281 ? 37.986 7.260 -32.592 1.00 43.25 281 GLY A CA 1
ATOM 2215 C C . GLY A 1 281 ? 36.494 7.342 -32.348 1.00 43.25 281 GLY A C 1
ATOM 2216 O O . GLY A 1 281 ? 35.878 6.304 -32.196 1.00 43.25 281 GLY A O 1
ATOM 2217 N N . PHE A 1 282 ? 35.910 8.538 -32.398 1.00 35.59 282 PHE A N 1
ATOM 2218 C CA . PHE A 1 282 ? 34.508 8.747 -32.785 1.00 35.59 282 PHE A CA 1
ATOM 2219 C C . PHE A 1 282 ? 34.330 10.193 -33.285 1.00 35.59 282 PHE A C 1
ATOM 2221 O O . PHE A 1 282 ? 33.972 11.100 -32.538 1.00 35.59 282 PHE A O 1
ATOM 2228 N N . GLN A 1 283 ? 34.595 10.424 -34.577 1.00 34.56 283 GLN A N 1
ATOM 2229 C CA . GLN A 1 283 ? 33.978 11.535 -35.305 1.00 34.56 283 GLN A CA 1
ATOM 2230 C C . GLN A 1 283 ? 32.609 11.061 -35.797 1.00 34.56 283 GLN A C 1
ATOM 2232 O O . GLN A 1 283 ? 32.530 10.166 -36.633 1.00 34.56 283 GLN A O 1
ATOM 2237 N N . GLY A 1 284 ? 31.549 11.688 -35.291 1.00 40.97 284 GLY A N 1
ATOM 2238 C CA . GLY A 1 284 ? 30.188 11.524 -35.795 1.00 40.97 284 GLY A CA 1
ATOM 2239 C C . GLY A 1 284 ? 29.365 10.522 -34.997 1.00 40.97 284 GLY A C 1
ATOM 2240 O O . GLY A 1 284 ? 29.436 9.328 -35.238 1.00 40.97 284 GLY A O 1
ATOM 2241 N N . VAL A 1 285 ? 28.609 11.023 -34.025 1.00 29.84 285 VAL A N 1
ATOM 2242 C CA . VAL A 1 285 ? 27.137 11.098 -34.033 1.00 29.84 285 VAL A CA 1
ATOM 2243 C C . VAL A 1 285 ? 26.780 12.001 -32.848 1.00 29.84 285 VAL A C 1
ATOM 2245 O O . VAL A 1 285 ? 27.131 11.714 -31.706 1.00 29.84 285 VAL A O 1
ATOM 2248 N N . THR A 1 286 ? 26.136 13.126 -33.137 1.00 30.55 286 THR A N 1
ATOM 2249 C CA . THR A 1 286 ? 25.560 14.034 -32.140 1.00 30.55 286 THR A CA 1
ATOM 2250 C C . THR A 1 286 ? 24.074 13.700 -32.035 1.00 30.55 286 THR A C 1
ATOM 2252 O O . THR A 1 286 ? 23.439 13.496 -33.071 1.00 30.55 286 THR A O 1
ATOM 2255 N N . LEU A 1 287 ? 23.563 13.582 -30.805 1.00 33.25 287 LEU A N 1
ATOM 2256 C CA . LEU A 1 287 ? 22.124 13.519 -30.522 1.00 33.25 287 LEU A CA 1
ATOM 2257 C C . LEU A 1 287 ? 21.440 14.837 -30.901 1.00 33.25 287 LEU A C 1
ATOM 2259 O O . LEU A 1 287 ? 22.079 15.895 -30.692 1.00 33.25 287 LEU A O 1
#

Radius of gyration: 27.8 Å; chains: 1; bounding box: 70×50×83 Å